Protein AF-A0A8D0PXX5-F1 (afdb_monomer)

Sequence (188 aa):
MVSRVTFLGDKHGIHSCFVCCLLWFVYIYLLLIFSFSVLILTIRFFVYSAGVVPLATYMRIYKKGDIVDIKGMGTVQKGMPHKCYHGKTGRVYNVTQHAVGIVVNKQVKGKILAKRINVRIEHIKHSKSRDSFLKRVKENDQKKKEAKEKGTWVQLKRQPAPPREAHFVRTNGKEPELLEPIPYEFMA

Solvent-accessible surface area (backbone atoms only — not comparable to full-atom values): 12213 Å² total; per-residue (Å²): 135,88,82,86,80,84,84,78,77,90,88,80,85,64,68,67,57,54,56,51,52,51,51,50,50,51,50,51,49,51,52,52,44,60,68,56,56,66,62,57,63,75,67,75,78,60,99,66,82,86,73,82,80,62,67,73,51,74,72,59,86,81,55,74,69,41,54,33,33,29,46,64,49,85,89,52,71,74,50,55,61,59,75,91,46,49,80,38,62,28,35,28,72,44,78,55,98,67,32,35,27,30,41,30,78,42,75,57,90,94,45,77,40,80,42,79,45,72,29,26,45,78,26,49,42,80,41,65,70,57,54,60,49,54,52,49,50,54,54,47,55,50,52,52,51,55,26,60,75,72,71,49,91,77,87,81,74,88,75,76,90,72,80,82,76,92,74,88,86,76,59,87,92,54,78,85,82,87,83,76,86,78,77,94,73,92,86,130

Foldseek 3Di:
DDDDDDDDDDDDPPVVVVVVVVVVVVVVVVVVCVVPVVQVVVVPPDDADPDDQDPVLQPDDDDFFFKKFFAFHPVDPPQGDGPQRHRWIFTFHDDDPFWTWTFTFDDDPPDTDGDIGIHGSSRMDGDVVVVVVVVLVVVLVVVVVVCVVVVHDDDSDDDDDDPDDDDDDDCPPDDDDDDDDDDDDDDD

pLDDT: mean 80.88, std 21.91, range [31.66, 97.81]

Nearest PDB structures (foldseek):
  7cpv-assembly1_LT  TM=9.750E-01  e=2.718E-23  Mus musculus
  8q87-assembly1_BT  TM=9.747E-01  e=5.014E-22  Gallus gallus
  7ls1-assembly1_N2  TM=9.726E-01  e=5.334E-22  Mus musculus
  6xu6-assembly1_CT  TM=9.148E-01  e=1.393E-17  Drosophila melanogaster
  8pv8-assembly1_LT  TM=9.438E-01  e=1.552E-15  Thermochaetoides thermophila DSM 1495

Secondary structure (DSSP, 8-state):
-------------SHHHHHHHHHHHHHHHHHHHHHHTHHHHTTS-S----SPPPHHHHT----TT-EEEE---TT--TTPPPGGGTT-EEEEEEE-SSEEEEEEEEEETTEEEEEEEEEEGGGEEE-HHHHHHHHHHHHHHHHHHHHHHHT-----S--PPPPPPP-----TTPPPPPP-PPPP----

Mean predicted aligned error: 13.96 Å

Structure (mmCIF, N/CA/C/O backbone):
data_AF-A0A8D0PXX5-F1
#
_entry.id   AF-A0A8D0PXX5-F1
#
loop_
_atom_site.group_PDB
_atom_site.id
_atom_site.type_symbol
_atom_site.label_atom_id
_atom_site.label_alt_id
_atom_site.label_comp_id
_atom_site.label_asym_id
_atom_site.label_entity_id
_atom_site.label_seq_id
_atom_site.pdbx_PDB_ins_code
_atom_site.Cartn_x
_atom_site.Cartn_y
_atom_site.Cartn_z
_atom_site.occupancy
_atom_site.B_iso_or_equiv
_atom_site.auth_seq_id
_atom_site.auth_comp_id
_atom_site.auth_asym_id
_atom_site.auth_atom_id
_atom_site.pdbx_PDB_model_num
ATOM 1 N N . MET A 1 1 ? -7.606 -6.006 -90.843 1.00 37.91 1 MET A N 1
ATOM 2 C CA . MET A 1 1 ? -6.279 -5.653 -91.390 1.00 37.91 1 MET A CA 1
ATOM 3 C C . MET A 1 1 ? -5.504 -4.992 -90.260 1.00 37.91 1 MET A C 1
ATOM 5 O O . MET A 1 1 ? -5.993 -4.028 -89.692 1.00 37.91 1 MET A O 1
ATOM 9 N N . VAL A 1 2 ? -4.427 -5.634 -89.811 1.00 31.66 2 VAL A N 1
ATOM 10 C CA . VAL A 1 2 ? -3.735 -5.362 -88.541 1.00 31.66 2 VAL A CA 1
ATOM 11 C C . VAL A 1 2 ? -2.832 -4.135 -88.685 1.00 31.66 2 VAL A C 1
ATOM 13 O O . VAL A 1 2 ? -1.872 -4.178 -89.451 1.00 31.66 2 VAL A O 1
ATOM 16 N N . SER A 1 3 ? -3.110 -3.065 -87.940 1.00 32.03 3 SER A N 1
ATOM 17 C CA . SER A 1 3 ? -2.216 -1.906 -87.846 1.00 32.03 3 SER A CA 1
ATOM 18 C C . SER A 1 3 ? -1.194 -2.138 -86.736 1.00 32.03 3 SER A C 1
ATOM 20 O O . SER A 1 3 ? -1.508 -2.170 -85.550 1.00 32.03 3 SER A O 1
ATOM 22 N N . ARG A 1 4 ? 0.041 -2.361 -87.176 1.00 35.84 4 ARG A N 1
ATOM 23 C CA . ARG A 1 4 ? 1.257 -2.608 -86.406 1.00 35.84 4 ARG A CA 1
ATOM 24 C C . ARG A 1 4 ? 1.663 -1.337 -85.643 1.00 35.84 4 ARG A C 1
ATOM 26 O O . ARG A 1 4 ? 2.077 -0.370 -86.270 1.00 35.84 4 ARG A O 1
ATOM 33 N N . VAL A 1 5 ? 1.582 -1.349 -84.311 1.00 38.97 5 VAL A N 1
ATOM 34 C CA . VAL A 1 5 ? 2.210 -0.333 -83.447 1.00 38.97 5 VAL A CA 1
ATOM 35 C C . VAL A 1 5 ? 3.500 -0.926 -82.890 1.00 38.97 5 VAL A C 1
ATOM 37 O O . VAL A 1 5 ? 3.481 -1.877 -82.112 1.00 38.97 5 VAL A O 1
ATOM 40 N N . THR A 1 6 ? 4.632 -0.395 -83.338 1.00 37.19 6 THR A N 1
ATOM 41 C CA . THR A 1 6 ? 5.964 -0.695 -82.810 1.00 37.19 6 THR A CA 1
ATOM 42 C C . THR A 1 6 ? 6.162 0.021 -81.473 1.00 37.19 6 THR A C 1
ATOM 44 O O . THR A 1 6 ? 6.230 1.248 -81.445 1.00 37.19 6 THR A O 1
ATOM 47 N N . PHE A 1 7 ? 6.273 -0.729 -80.374 1.00 34.38 7 PHE A N 1
ATOM 48 C CA . PHE A 1 7 ? 6.749 -0.203 -79.093 1.00 34.38 7 PHE A CA 1
ATOM 49 C C . PHE A 1 7 ? 8.281 -0.223 -79.073 1.00 34.38 7 PHE A C 1
ATOM 51 O O . PHE A 1 7 ? 8.907 -1.281 -79.145 1.00 34.38 7 PHE A O 1
ATOM 58 N N . LEU A 1 8 ? 8.868 0.971 -79.023 1.00 36.97 8 LEU A N 1
ATOM 59 C CA . LEU A 1 8 ? 10.299 1.215 -78.901 1.00 36.97 8 LEU A CA 1
ATOM 60 C C . LEU A 1 8 ? 10.678 1.263 -77.407 1.00 36.97 8 LEU A C 1
ATOM 62 O O . LEU A 1 8 ? 10.152 2.098 -76.680 1.00 36.97 8 LEU A O 1
ATOM 66 N N . GLY A 1 9 ? 11.600 0.391 -76.994 1.00 35.88 9 GLY A N 1
ATOM 67 C CA . GLY A 1 9 ? 12.698 0.679 -76.057 1.00 35.88 9 GLY A CA 1
ATOM 68 C C . GLY A 1 9 ? 12.401 1.127 -74.618 1.00 35.88 9 GLY A C 1
ATOM 69 O O . GLY A 1 9 ? 12.113 2.291 -74.360 1.00 35.88 9 GLY A O 1
ATOM 70 N N . ASP A 1 10 ? 12.665 0.211 -73.679 1.00 44.00 10 ASP A N 1
ATOM 71 C CA . ASP A 1 10 ? 13.065 0.443 -72.283 1.00 44.00 10 ASP A CA 1
ATOM 72 C C . ASP A 1 10 ? 13.991 1.654 -72.077 1.00 44.00 10 ASP A C 1
ATOM 74 O O . ASP A 1 10 ? 14.901 1.828 -72.880 1.00 44.00 10 ASP A O 1
ATOM 78 N N . LYS A 1 11 ? 13.833 2.396 -70.959 1.00 42.75 11 LYS A N 1
ATOM 79 C CA . LYS A 1 11 ? 14.890 2.815 -69.988 1.00 42.75 11 LYS A CA 1
ATOM 80 C C . LYS A 1 11 ? 14.342 3.779 -68.906 1.00 42.75 11 LYS A C 1
ATOM 82 O O . LYS A 1 11 ? 14.700 4.946 -68.896 1.00 42.75 11 LYS A O 1
ATOM 87 N N . HIS A 1 12 ? 13.544 3.316 -67.935 1.00 41.09 12 HIS A N 1
ATOM 88 C CA . HIS A 1 12 ? 13.266 4.099 -66.702 1.00 41.09 12 HIS A CA 1
ATOM 89 C C . HIS A 1 12 ? 13.117 3.232 -65.429 1.00 41.09 12 HIS A C 1
ATOM 91 O O . HIS A 1 12 ? 12.393 3.573 -64.499 1.00 41.09 12 HIS A O 1
ATOM 97 N N . GLY A 1 13 ? 13.831 2.103 -65.357 1.00 45.81 13 GLY A N 1
ATOM 98 C CA . GLY A 1 13 ? 13.703 1.111 -64.275 1.00 45.81 13 GLY A CA 1
ATOM 99 C C . GLY A 1 13 ? 14.721 1.194 -63.128 1.00 45.81 13 GLY A C 1
ATOM 100 O O . GLY A 1 13 ? 14.874 0.210 -62.415 1.00 45.81 13 GLY A O 1
ATOM 101 N N . ILE A 1 14 ? 15.463 2.298 -62.956 1.00 47.78 14 ILE A N 1
ATOM 102 C CA . ILE A 1 14 ? 16.580 2.352 -61.978 1.00 47.78 14 ILE A CA 1
ATOM 103 C C . ILE A 1 14 ? 16.390 3.446 -60.907 1.00 47.78 14 ILE A C 1
ATOM 105 O O . ILE A 1 14 ? 16.835 3.282 -59.773 1.00 47.78 14 ILE A O 1
ATOM 109 N N . HIS A 1 15 ? 15.648 4.524 -61.191 1.00 47.31 15 HIS A N 1
ATOM 110 C CA . HIS A 1 15 ? 15.439 5.616 -60.222 1.00 47.31 15 HIS A CA 1
ATOM 111 C C . HIS A 1 15 ? 14.335 5.345 -59.183 1.00 47.31 15 HIS A C 1
ATOM 113 O O . HIS A 1 15 ? 14.410 5.851 -58.065 1.00 47.31 15 HIS A O 1
ATOM 119 N N . SER A 1 16 ? 13.335 4.519 -59.498 1.00 46.69 16 SER A N 1
ATOM 120 C CA . SER A 1 16 ? 12.235 4.187 -58.577 1.00 46.69 16 SER A CA 1
ATOM 121 C C . SER A 1 16 ? 12.643 3.196 -57.480 1.00 46.69 16 SER A C 1
ATOM 123 O O . SER A 1 16 ? 12.072 3.212 -56.391 1.00 46.69 16 SER A O 1
ATOM 125 N N . CYS A 1 17 ? 13.668 2.376 -57.724 1.00 47.84 17 CYS A N 1
ATOM 126 C CA . CYS A 1 17 ? 14.140 1.378 -56.764 1.00 47.84 17 CYS A CA 1
ATOM 127 C C . CYS A 1 17 ? 15.005 2.008 -55.655 1.00 47.84 17 CYS A C 1
ATOM 129 O O . CYS A 1 17 ? 14.888 1.647 -54.484 1.00 47.84 17 CYS A O 1
ATOM 131 N N . PHE A 1 18 ? 15.815 3.017 -55.997 1.00 49.34 18 PHE A N 1
ATOM 132 C CA . PHE A 1 18 ? 16.723 3.671 -55.048 1.00 49.34 18 PHE A CA 1
ATOM 133 C C . PHE A 1 18 ? 15.976 4.545 -54.029 1.00 49.34 18 PHE A C 1
ATOM 135 O O . PHE A 1 18 ? 16.250 4.490 -52.830 1.00 49.34 18 PHE A O 1
ATOM 142 N N . VAL A 1 19 ? 14.969 5.293 -54.492 1.00 53.78 19 VAL A N 1
ATOM 143 C CA . VAL A 1 19 ? 14.131 6.151 -53.637 1.00 53.78 19 VAL A CA 1
ATOM 144 C C . VAL A 1 19 ? 13.249 5.307 -52.712 1.00 53.78 19 VAL A C 1
ATOM 146 O O . VAL A 1 19 ? 13.118 5.631 -51.534 1.00 53.78 19 VAL A O 1
ATOM 149 N N . CYS A 1 20 ? 12.719 4.178 -53.197 1.00 49.38 20 CYS A N 1
ATOM 150 C CA . CYS A 1 20 ? 11.932 3.252 -52.381 1.00 49.38 20 CYS A CA 1
ATOM 151 C C . CYS A 1 20 ? 12.788 2.575 -51.294 1.00 49.38 20 CYS A C 1
ATOM 153 O O . CYS A 1 20 ? 12.361 2.480 -50.146 1.00 49.38 20 CYS A O 1
ATOM 155 N N . CYS A 1 21 ? 14.031 2.193 -51.611 1.00 51.91 21 CYS A N 1
ATOM 156 C CA . CYS A 1 21 ? 14.953 1.584 -50.649 1.00 51.91 21 CYS A CA 1
ATOM 157 C C . CYS A 1 21 ? 15.412 2.578 -49.564 1.00 51.91 21 CYS A C 1
ATOM 159 O O . CYS A 1 21 ? 15.477 2.213 -48.391 1.00 51.91 21 CYS A O 1
ATOM 161 N N . LEU A 1 22 ? 15.654 3.846 -49.924 1.00 54.09 22 LEU A N 1
ATOM 162 C CA . LEU A 1 22 ? 15.963 4.928 -48.976 1.00 54.09 22 LEU A CA 1
ATOM 163 C C . LEU A 1 22 ? 14.772 5.270 -48.072 1.00 54.09 22 LEU A C 1
ATOM 165 O O . LEU A 1 22 ? 14.949 5.390 -46.863 1.00 54.09 22 LEU A O 1
ATOM 169 N N . LEU A 1 23 ? 13.555 5.361 -48.617 1.00 55.53 23 LEU A N 1
ATOM 170 C CA . LEU A 1 23 ? 12.339 5.570 -47.820 1.00 55.53 23 LEU A CA 1
ATOM 171 C C . LEU A 1 23 ? 12.067 4.403 -46.868 1.00 55.53 23 LEU A C 1
ATOM 173 O O . LEU A 1 23 ? 11.675 4.633 -45.727 1.00 55.53 23 LEU A O 1
ATOM 177 N N . TRP A 1 24 ? 12.332 3.166 -47.290 1.00 53.19 24 TRP A N 1
ATOM 178 C CA . TRP A 1 24 ? 12.191 1.984 -46.438 1.00 53.19 24 TRP A CA 1
ATOM 179 C C . TRP A 1 24 ? 13.249 1.949 -45.326 1.00 53.19 24 TRP A C 1
ATOM 181 O O . TRP A 1 24 ? 12.921 1.663 -44.175 1.00 53.19 24 TRP A O 1
ATOM 191 N N . PHE A 1 25 ? 14.492 2.344 -45.624 1.00 54.78 25 PHE A N 1
ATOM 192 C CA . PHE A 1 25 ? 15.555 2.484 -44.625 1.00 54.78 25 PHE A CA 1
ATOM 193 C C . PHE A 1 25 ? 15.256 3.590 -43.612 1.00 54.78 25 PHE A C 1
ATOM 195 O O . PHE A 1 25 ? 15.426 3.374 -42.414 1.00 54.78 25 PHE A O 1
ATOM 202 N N . VAL A 1 26 ? 14.753 4.743 -44.067 1.00 58.84 26 VAL A N 1
ATOM 203 C CA . VAL A 1 26 ? 14.331 5.848 -43.194 1.00 58.84 26 VAL A CA 1
ATOM 204 C C . VAL A 1 26 ? 13.128 5.432 -42.353 1.00 58.84 26 VAL A C 1
ATOM 206 O O . VAL A 1 26 ? 13.117 5.735 -41.169 1.00 58.84 26 VAL A O 1
ATOM 209 N N . TYR A 1 27 ? 12.164 4.681 -42.895 1.00 57.66 27 TYR A N 1
ATOM 210 C CA . TYR A 1 27 ? 11.001 4.186 -42.148 1.00 57.66 27 TYR A CA 1
ATOM 211 C C . TYR A 1 27 ? 11.386 3.142 -41.091 1.00 57.66 27 TYR A C 1
ATOM 213 O O . TYR A 1 27 ? 10.887 3.198 -39.969 1.00 57.66 27 TYR A O 1
ATOM 221 N N . ILE A 1 28 ? 12.326 2.240 -41.401 1.00 58.62 28 ILE A N 1
ATOM 222 C CA . ILE A 1 28 ? 12.891 1.274 -40.446 1.00 58.62 28 ILE A CA 1
ATOM 223 C C . ILE A 1 28 ? 13.708 1.992 -39.369 1.00 58.62 28 ILE A C 1
ATOM 225 O O . ILE A 1 28 ? 13.540 1.682 -38.191 1.00 58.62 28 ILE A O 1
ATOM 229 N N . TYR A 1 29 ? 14.525 2.985 -39.734 1.00 56.44 29 TYR A N 1
ATOM 230 C CA . TYR A 1 29 ? 15.247 3.818 -38.769 1.00 56.44 29 TYR A CA 1
ATOM 231 C C . TYR A 1 29 ? 14.287 4.634 -37.895 1.00 56.44 29 TYR A C 1
ATOM 233 O O . TYR A 1 29 ? 14.474 4.680 -36.683 1.00 56.44 29 TYR A O 1
ATOM 241 N N . LEU A 1 30 ? 13.220 5.209 -38.460 1.00 52.09 30 LEU A N 1
ATOM 242 C CA . LEU A 1 30 ? 12.200 5.942 -37.707 1.00 52.09 30 LEU A CA 1
ATOM 243 C C . LEU A 1 30 ? 11.445 5.010 -36.747 1.00 52.09 30 LEU A C 1
ATOM 245 O O . LEU A 1 30 ? 11.228 5.387 -35.601 1.00 52.09 30 LEU A O 1
ATOM 249 N N . LEU A 1 31 ? 11.111 3.780 -37.160 1.00 50.75 31 LEU A N 1
ATOM 250 C CA . LEU A 1 31 ? 10.487 2.746 -36.315 1.00 50.75 31 LEU A CA 1
ATOM 251 C C . LEU A 1 31 ? 11.417 2.246 -35.200 1.00 50.75 31 LEU A C 1
ATOM 253 O O . LEU A 1 31 ? 10.959 2.022 -34.074 1.00 50.75 31 LEU A O 1
ATOM 257 N N . LEU A 1 32 ? 12.717 2.109 -35.479 1.00 47.03 32 LEU A N 1
ATOM 258 C CA . LEU A 1 32 ? 13.742 1.762 -34.487 1.00 47.03 32 LEU A CA 1
ATOM 259 C C . LEU A 1 32 ? 13.960 2.900 -33.480 1.00 47.03 32 LEU A C 1
ATOM 261 O O . LEU A 1 32 ? 14.021 2.651 -32.275 1.00 47.03 32 LEU A O 1
ATOM 265 N N . ILE A 1 33 ? 13.973 4.152 -33.945 1.00 51.47 33 ILE A N 1
ATOM 266 C CA . ILE A 1 33 ? 14.069 5.349 -33.097 1.00 51.47 33 ILE A CA 1
ATOM 267 C C . ILE A 1 33 ? 12.796 5.514 -32.248 1.00 51.47 33 ILE A C 1
ATOM 269 O O . ILE A 1 33 ? 12.893 5.807 -31.054 1.00 51.47 33 ILE A O 1
ATOM 273 N N . PHE A 1 34 ? 11.606 5.247 -32.798 1.00 41.31 34 PHE A N 1
ATOM 274 C CA . PHE A 1 34 ? 10.340 5.339 -32.056 1.00 41.31 34 PHE A CA 1
ATOM 275 C C . PHE A 1 34 ? 10.176 4.224 -31.010 1.00 41.31 34 PHE A C 1
ATOM 277 O O . PHE A 1 34 ? 9.535 4.424 -29.976 1.00 41.31 34 PHE A O 1
ATOM 284 N N . SER A 1 35 ? 10.801 3.064 -31.235 1.00 43.50 35 SER A N 1
ATOM 285 C CA . SER A 1 35 ? 10.748 1.926 -30.309 1.00 43.50 35 SER A CA 1
ATOM 286 C C . SER A 1 35 ? 11.780 2.013 -29.178 1.00 43.50 35 SER A C 1
ATOM 288 O O . SER A 1 35 ? 11.514 1.512 -28.083 1.00 43.50 35 SER A O 1
ATOM 290 N N . PHE A 1 36 ? 12.930 2.666 -29.400 1.00 43.84 36 PHE A N 1
ATOM 291 C CA . PHE A 1 36 ? 14.027 2.709 -28.421 1.00 43.84 36 PHE A CA 1
ATOM 292 C C . PHE A 1 36 ? 14.209 4.080 -27.737 1.00 43.84 36 PHE A C 1
ATOM 294 O O . PHE A 1 36 ? 14.430 4.129 -26.525 1.00 43.84 36 PHE A O 1
ATOM 301 N N . SER A 1 37 ? 14.024 5.205 -28.442 1.00 36.09 37 SER A N 1
ATOM 302 C CA . SER A 1 37 ? 14.336 6.548 -27.906 1.00 36.09 37 SER A CA 1
ATOM 303 C C . SER A 1 37 ? 13.179 7.231 -27.166 1.00 36.09 37 SER A C 1
ATOM 305 O O . SER A 1 37 ? 13.418 7.998 -26.234 1.00 36.09 37 SER A O 1
ATOM 307 N N . VAL A 1 38 ? 11.918 6.892 -27.462 1.00 38.31 38 VAL A N 1
ATOM 308 C CA . VAL A 1 38 ? 10.757 7.383 -26.679 1.00 38.31 38 VAL A CA 1
ATOM 309 C C . VAL A 1 38 ? 10.670 6.678 -25.309 1.00 38.31 38 VAL A C 1
ATOM 311 O O . VAL A 1 38 ? 9.975 7.124 -24.396 1.00 38.31 38 VAL A O 1
ATOM 314 N N . LEU A 1 39 ? 11.413 5.578 -25.122 1.00 41.38 39 LEU A N 1
ATOM 315 C CA . LEU A 1 39 ? 11.417 4.779 -23.894 1.00 41.38 39 LEU A CA 1
ATOM 316 C C . LEU A 1 39 ? 12.324 5.357 -22.792 1.00 41.38 39 LEU A C 1
ATOM 318 O O . LEU A 1 39 ? 12.029 5.179 -21.609 1.00 41.38 39 LEU A O 1
ATOM 322 N N . ILE A 1 40 ? 13.393 6.067 -23.164 1.00 42.12 40 ILE A N 1
ATOM 323 C CA . ILE A 1 40 ? 14.427 6.540 -22.228 1.00 42.12 40 ILE A CA 1
ATOM 324 C C . ILE A 1 40 ? 14.096 7.937 -21.670 1.00 42.12 40 ILE A C 1
ATOM 326 O O . ILE A 1 40 ? 14.424 8.223 -20.517 1.00 42.12 40 ILE A O 1
ATOM 330 N N . LEU A 1 41 ? 13.358 8.784 -22.403 1.00 38.00 41 LEU A N 1
ATOM 331 C CA . LEU A 1 41 ? 13.035 10.142 -21.935 1.00 38.00 41 LEU A CA 1
ATOM 332 C C . LEU A 1 41 ? 12.036 10.176 -20.759 1.00 38.00 41 LEU A C 1
ATOM 334 O O . LEU A 1 41 ? 12.128 11.051 -19.904 1.00 38.00 41 LEU A O 1
ATOM 338 N N . THR A 1 42 ? 11.144 9.185 -20.632 1.00 40.88 42 THR A N 1
ATOM 339 C CA . THR A 1 42 ? 10.226 9.075 -19.474 1.00 40.88 42 THR A CA 1
ATOM 340 C C . THR A 1 42 ? 10.870 8.513 -18.199 1.00 40.88 42 THR A C 1
ATOM 342 O O . THR A 1 42 ? 10.222 8.474 -17.157 1.00 40.88 42 THR A O 1
ATOM 345 N N . ILE A 1 43 ? 12.142 8.095 -18.241 1.00 43.94 43 ILE A N 1
ATOM 346 C CA . ILE A 1 43 ? 12.913 7.719 -17.038 1.00 43.94 43 ILE A CA 1
ATOM 347 C C . ILE A 1 43 ? 13.615 8.953 -16.428 1.00 43.94 43 ILE A C 1
ATOM 349 O O . ILE A 1 43 ? 14.164 8.881 -15.332 1.00 43.94 43 ILE A O 1
ATOM 353 N N . ARG A 1 44 ? 13.521 10.131 -17.065 1.00 37.53 44 ARG A N 1
ATOM 354 C CA . ARG A 1 44 ? 14.102 11.392 -16.576 1.00 37.53 44 ARG A CA 1
ATOM 355 C C . ARG A 1 44 ? 13.098 12.276 -15.824 1.00 37.53 44 ARG A C 1
ATOM 357 O O . ARG A 1 44 ? 13.145 13.494 -15.921 1.00 37.53 44 ARG A O 1
ATOM 364 N N . PHE A 1 45 ? 12.194 11.666 -15.057 1.00 35.25 45 PHE A N 1
ATOM 365 C CA . PHE A 1 45 ? 11.364 12.387 -14.085 1.00 35.25 45 PHE A CA 1
ATOM 366 C C . PHE A 1 45 ? 11.101 11.529 -12.842 1.00 35.25 45 PHE A C 1
ATOM 368 O O . PHE A 1 45 ? 9.974 11.226 -12.463 1.00 35.25 45 PHE A O 1
ATOM 375 N N . PHE A 1 46 ? 12.180 11.077 -12.210 1.00 40.88 46 PHE A N 1
ATOM 376 C CA . PHE A 1 46 ? 12.125 10.576 -10.845 1.00 40.88 46 PHE A CA 1
ATOM 377 C C . PHE A 1 46 ? 13.313 11.178 -10.109 1.00 40.88 46 PHE A C 1
ATOM 379 O O . PHE A 1 46 ? 14.441 10.920 -10.512 1.00 40.88 46 PHE A O 1
ATOM 386 N N . VAL A 1 47 ? 13.064 12.008 -9.087 1.00 44.75 47 VAL A N 1
ATOM 387 C CA . VAL A 1 47 ? 14.110 12.628 -8.254 1.00 44.75 47 VAL A CA 1
ATOM 388 C C . VAL A 1 47 ? 15.101 11.545 -7.850 1.00 44.75 47 VAL A C 1
ATOM 390 O O . VAL A 1 47 ? 14.767 10.624 -7.098 1.00 44.75 47 VAL A O 1
ATOM 393 N N . TYR A 1 48 ? 16.290 11.629 -8.430 1.00 54.91 48 TYR A N 1
ATOM 394 C CA . TYR A 1 48 ? 17.336 10.650 -8.261 1.00 54.91 48 TYR A CA 1
ATOM 395 C C . TYR A 1 48 ? 18.534 11.379 -7.680 1.00 54.91 48 TYR A C 1
ATOM 397 O O . TYR A 1 48 ? 19.188 12.161 -8.365 1.00 54.91 48 TYR A O 1
ATOM 405 N N . SER A 1 49 ? 18.806 11.143 -6.401 1.00 53.19 49 SER A N 1
ATOM 406 C CA . SER A 1 49 ? 20.102 11.485 -5.832 1.00 53.19 49 SER A CA 1
ATOM 407 C C . SER A 1 49 ? 21.139 10.641 -6.567 1.00 53.19 49 SER A C 1
ATOM 409 O O . SER A 1 49 ? 21.147 9.415 -6.445 1.00 53.19 49 SER A O 1
ATOM 411 N N . ALA A 1 50 ? 21.954 11.284 -7.399 1.00 64.62 50 ALA A N 1
ATOM 412 C CA . ALA A 1 50 ? 23.097 10.636 -8.020 1.00 64.62 50 ALA A CA 1
ATOM 413 C C . ALA A 1 50 ? 24.042 10.156 -6.908 1.00 64.62 50 ALA A C 1
ATOM 415 O O . ALA A 1 50 ? 24.385 10.929 -6.016 1.00 64.62 50 ALA A O 1
ATOM 416 N N . GLY A 1 51 ? 24.415 8.874 -6.920 1.00 79.06 51 GLY A N 1
ATOM 417 C CA . GLY A 1 51 ? 25.311 8.321 -5.907 1.00 79.06 51 GLY A CA 1
ATOM 418 C C . GLY A 1 51 ? 25.132 6.830 -5.638 1.00 79.06 51 GLY A C 1
ATOM 419 O O . GLY A 1 51 ? 24.378 6.121 -6.313 1.00 79.06 51 GLY A O 1
ATOM 420 N N . VAL A 1 52 ? 25.868 6.365 -4.629 1.00 87.94 52 VAL A N 1
ATOM 421 C CA . VAL A 1 52 ? 25.867 4.977 -4.159 1.00 87.94 52 VAL A CA 1
ATOM 422 C C . VAL A 1 52 ? 24.527 4.653 -3.490 1.00 87.94 52 VAL A C 1
ATOM 424 O O . VAL A 1 52 ? 24.005 5.428 -2.691 1.00 87.94 52 VAL A O 1
ATOM 427 N N . VAL A 1 53 ? 23.954 3.488 -3.809 1.00 87.44 53 VAL A N 1
ATOM 428 C CA . VAL A 1 53 ? 22.709 3.013 -3.185 1.00 87.44 53 VAL A CA 1
ATOM 429 C C . VAL A 1 53 ? 22.959 2.724 -1.698 1.00 87.44 53 VAL A C 1
ATOM 431 O O . VAL A 1 53 ? 23.909 2.006 -1.382 1.00 87.44 53 VAL A O 1
ATOM 434 N N . PRO A 1 54 ? 22.106 3.206 -0.772 1.00 91.62 54 PRO A N 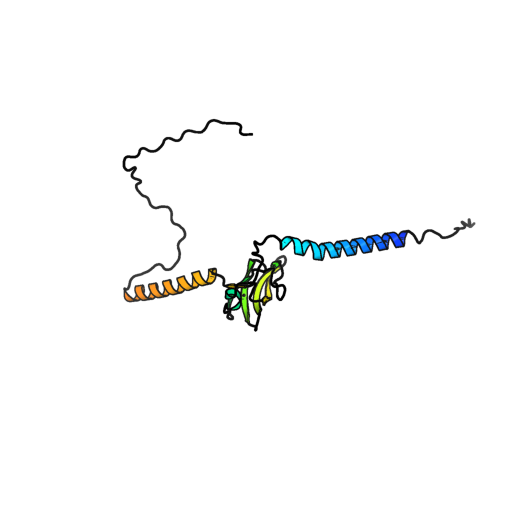1
ATOM 435 C CA . PRO A 1 54 ? 22.309 2.978 0.653 1.00 91.62 54 PRO A CA 1
ATOM 436 C C . PRO A 1 54 ? 22.238 1.488 1.000 1.00 91.62 54 PRO A C 1
ATOM 438 O O . PRO A 1 54 ? 21.327 0.778 0.553 1.00 91.62 54 PRO A O 1
ATOM 441 N N . LEU A 1 55 ? 23.149 1.045 1.874 1.00 92.75 55 LEU A N 1
ATOM 442 C CA . LEU A 1 55 ? 23.299 -0.358 2.289 1.00 92.75 55 LEU A CA 1
ATOM 443 C C . LEU A 1 55 ? 22.013 -0.962 2.871 1.00 92.75 55 LEU A C 1
ATOM 445 O O . LEU A 1 55 ? 21.724 -2.141 2.670 1.00 92.75 55 LEU A O 1
ATOM 449 N N . ALA A 1 56 ? 21.183 -0.134 3.510 1.00 93.25 56 ALA A N 1
ATOM 450 C CA . ALA A 1 56 ? 19.886 -0.535 4.047 1.00 93.25 56 ALA A CA 1
ATOM 451 C C . ALA A 1 56 ? 18.937 -1.136 2.995 1.00 93.25 56 ALA A C 1
ATOM 453 O O . ALA A 1 56 ? 18.026 -1.872 3.357 1.00 93.25 56 ALA A O 1
ATOM 454 N N . THR A 1 57 ? 19.110 -0.826 1.704 1.00 91.62 57 THR A N 1
ATOM 455 C CA . THR A 1 57 ? 18.278 -1.397 0.631 1.00 91.62 57 THR A CA 1
ATOM 456 C C . THR A 1 57 ? 18.626 -2.859 0.368 1.00 91.62 57 THR A C 1
ATOM 458 O O . THR A 1 57 ? 17.717 -3.661 0.169 1.00 91.62 57 THR A O 1
ATOM 461 N N . TYR A 1 58 ? 19.911 -3.214 0.420 1.00 93.00 58 TYR A N 1
ATOM 46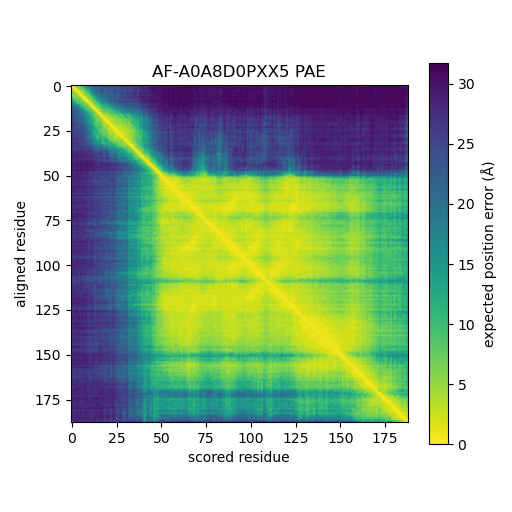2 C CA . TYR A 1 58 ? 20.387 -4.578 0.172 1.00 93.00 58 TYR A CA 1
ATOM 463 C C . TYR A 1 58 ? 20.073 -5.526 1.330 1.00 93.00 58 TYR A C 1
ATOM 465 O O . TYR A 1 58 ? 19.752 -6.686 1.105 1.00 93.00 58 TYR A O 1
ATOM 473 N N . MET A 1 59 ? 20.109 -5.021 2.565 1.00 94.38 59 MET A N 1
ATOM 474 C CA . MET A 1 59 ? 19.865 -5.820 3.771 1.00 94.38 59 MET A CA 1
ATOM 475 C C . MET A 1 59 ? 18.374 -6.054 4.070 1.00 94.38 59 MET A C 1
ATOM 477 O O . MET A 1 59 ? 18.031 -6.635 5.100 1.00 94.38 59 MET A O 1
ATOM 481 N N . ARG A 1 60 ? 17.454 -5.598 3.207 1.00 94.19 60 ARG A N 1
ATOM 482 C CA . ARG A 1 60 ? 16.020 -5.848 3.408 1.00 94.19 60 ARG A CA 1
ATOM 483 C C . ARG A 1 60 ? 15.708 -7.323 3.196 1.00 94.19 60 ARG A C 1
ATOM 485 O O . ARG A 1 60 ? 15.953 -7.877 2.129 1.00 94.19 60 ARG A O 1
ATOM 492 N N . ILE A 1 61 ? 15.088 -7.925 4.203 1.00 95.50 61 ILE A N 1
ATOM 493 C CA . ILE A 1 61 ? 14.650 -9.318 4.165 1.00 95.50 61 ILE A CA 1
ATOM 494 C C . ILE A 1 61 ? 13.293 -9.386 3.463 1.00 95.50 61 ILE A C 1
ATOM 496 O O . ILE A 1 61 ? 12.364 -8.684 3.860 1.00 95.50 61 ILE A O 1
ATOM 500 N N . TYR A 1 62 ? 13.175 -10.247 2.453 1.00 96.38 62 TYR A N 1
ATOM 501 C CA . TYR A 1 62 ? 11.918 -10.545 1.764 1.00 96.38 62 TYR A CA 1
ATOM 502 C C . TYR A 1 62 ? 11.569 -12.019 1.930 1.00 96.38 62 TYR A C 1
ATOM 504 O O . TYR A 1 62 ? 12.422 -12.892 1.756 1.00 96.38 62 TYR A O 1
ATOM 512 N N . LYS A 1 63 ? 10.305 -12.299 2.234 1.00 96.12 63 LYS A N 1
ATOM 513 C CA . LYS A 1 63 ? 9.755 -13.649 2.358 1.00 96.12 63 LYS A CA 1
ATOM 514 C C . LYS A 1 63 ? 8.685 -13.887 1.296 1.00 96.12 63 LYS A C 1
ATOM 516 O O . LYS A 1 63 ? 8.115 -12.963 0.715 1.00 96.12 63 LYS A O 1
ATOM 521 N N . LYS A 1 64 ? 8.402 -15.162 1.026 1.00 97.00 64 LYS A N 1
ATOM 522 C CA . LYS A 1 64 ? 7.288 -15.548 0.150 1.00 97.00 64 LYS A CA 1
ATOM 523 C C . LYS A 1 64 ? 5.969 -15.086 0.779 1.00 97.00 64 LYS A C 1
ATOM 525 O O . LYS A 1 64 ? 5.740 -15.316 1.961 1.00 97.00 64 LYS A O 1
ATOM 530 N N . GLY A 1 65 ? 5.109 -14.459 -0.018 1.00 95.25 65 GLY A N 1
ATOM 531 C CA . GLY A 1 65 ? 3.825 -13.910 0.426 1.00 95.25 65 GLY A CA 1
ATOM 532 C C . GLY A 1 65 ? 3.862 -12.447 0.880 1.00 95.25 65 GLY A C 1
ATOM 533 O O . GLY A 1 65 ? 2.791 -11.860 1.050 1.00 95.25 65 GLY A O 1
ATOM 534 N N . ASP A 1 66 ? 5.044 -11.838 1.009 1.00 96.12 66 ASP A N 1
ATOM 535 C CA . ASP A 1 66 ? 5.159 -10.416 1.338 1.00 96.12 66 ASP A CA 1
ATOM 536 C C . ASP A 1 66 ? 4.572 -9.540 0.222 1.00 96.12 66 ASP A C 1
ATOM 538 O O . ASP A 1 66 ? 4.619 -9.881 -0.968 1.00 96.12 66 ASP A O 1
ATOM 542 N N . ILE A 1 67 ? 4.002 -8.399 0.619 1.00 96.62 67 ILE A N 1
ATOM 543 C CA . ILE A 1 67 ? 3.456 -7.400 -0.302 1.00 96.62 67 ILE A CA 1
ATOM 544 C C . ILE A 1 67 ? 4.516 -6.332 -0.533 1.00 96.62 67 ILE A C 1
ATOM 546 O O . ILE A 1 67 ? 4.951 -5.652 0.400 1.00 96.62 67 ILE A O 1
ATOM 550 N N . VAL A 1 68 ? 4.899 -6.172 -1.793 1.00 96.94 68 VAL A N 1
ATOM 551 C CA . VAL A 1 68 ? 6.012 -5.319 -2.189 1.00 96.94 68 VAL A CA 1
ATOM 552 C C . VAL A 1 68 ? 5.606 -4.334 -3.273 1.00 96.94 68 VAL A C 1
ATOM 554 O O . VAL A 1 68 ? 4.831 -4.656 -4.175 1.00 96.94 68 VAL A O 1
ATOM 557 N N . ASP A 1 69 ? 6.175 -3.141 -3.185 1.00 95.75 69 ASP A N 1
ATOM 558 C CA . ASP A 1 69 ? 6.011 -2.058 -4.142 1.00 95.75 69 ASP A CA 1
ATOM 559 C C . ASP A 1 69 ? 7.226 -2.010 -5.073 1.00 95.75 69 ASP A C 1
ATOM 561 O O . ASP A 1 69 ? 8.381 -2.045 -4.630 1.00 95.75 69 ASP A O 1
ATOM 565 N N . ILE A 1 70 ? 6.964 -1.923 -6.377 1.00 95.06 70 ILE A N 1
ATOM 566 C CA . ILE A 1 70 ? 7.996 -1.892 -7.414 1.00 95.06 70 ILE A CA 1
ATOM 567 C C . ILE A 1 70 ? 8.321 -0.440 -7.752 1.00 95.06 70 ILE A C 1
ATOM 569 O O . ILE A 1 70 ? 7.492 0.302 -8.284 1.00 95.06 70 ILE A O 1
ATOM 573 N N . LYS A 1 71 ? 9.567 -0.046 -7.500 1.00 92.38 71 LYS A N 1
ATOM 574 C CA . LYS A 1 71 ? 10.111 1.264 -7.849 1.00 92.38 71 LYS A CA 1
ATOM 575 C C . LYS A 1 71 ? 11.467 1.089 -8.521 1.00 92.38 71 LYS A C 1
ATOM 577 O O . LYS A 1 71 ? 12.491 0.956 -7.860 1.00 92.38 71 LYS A O 1
ATOM 582 N N . GLY A 1 72 ? 11.450 1.111 -9.853 1.00 88.75 72 GLY A N 1
ATOM 583 C CA . GLY A 1 72 ? 12.661 1.069 -10.674 1.00 88.75 72 GLY A CA 1
ATOM 584 C C . GLY A 1 72 ? 13.622 2.205 -10.321 1.00 88.75 72 GLY A C 1
ATOM 585 O O . GLY A 1 72 ? 13.195 3.342 -10.121 1.00 88.75 72 GLY A O 1
ATOM 586 N N . MET A 1 73 ? 14.906 1.870 -10.228 1.00 85.88 73 MET A N 1
ATOM 587 C CA . MET A 1 73 ? 15.993 2.767 -9.849 1.00 85.88 73 MET A CA 1
ATOM 588 C C . MET A 1 73 ? 17.038 2.791 -10.969 1.00 85.88 73 MET A C 1
ATOM 590 O O . MET A 1 73 ? 17.444 1.727 -11.412 1.00 85.88 73 MET A O 1
ATOM 594 N N . GLY A 1 74 ? 17.461 3.970 -11.434 1.00 84.31 74 GLY A N 1
ATOM 59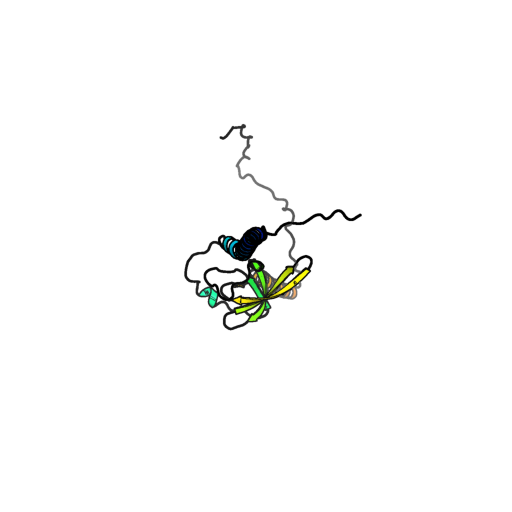5 C CA . GLY A 1 74 ? 18.353 4.112 -12.594 1.00 84.31 74 GLY A CA 1
ATOM 596 C C . GLY A 1 74 ? 19.812 3.703 -12.364 1.00 84.31 74 GLY A C 1
ATOM 597 O O . GLY A 1 74 ? 20.491 3.359 -13.325 1.00 84.31 74 GLY A O 1
ATOM 598 N N . THR A 1 75 ? 20.297 3.702 -11.114 1.00 86.81 75 THR A N 1
ATOM 599 C CA . THR A 1 75 ? 21.705 3.371 -10.791 1.00 86.81 75 THR A CA 1
ATOM 600 C C . THR A 1 75 ? 22.062 1.931 -11.132 1.00 86.81 75 THR A C 1
ATOM 602 O O . THR A 1 75 ? 23.176 1.651 -11.560 1.00 86.81 75 THR A O 1
ATOM 605 N N . VAL A 1 76 ? 21.126 1.004 -10.915 1.00 87.94 76 VAL A N 1
ATOM 606 C CA . VAL A 1 76 ? 21.331 -0.423 -11.163 1.00 87.94 76 VAL A CA 1
ATOM 607 C C . VAL A 1 76 ? 20.513 -0.808 -12.382 1.00 87.94 76 VAL A C 1
ATOM 609 O O . VAL A 1 76 ? 19.291 -0.747 -12.368 1.00 87.94 76 VAL A O 1
ATOM 612 N N . GLN A 1 77 ? 21.198 -1.199 -13.451 1.00 88.44 77 GLN A N 1
ATOM 613 C CA . GLN A 1 77 ? 20.546 -1.546 -14.717 1.00 88.44 77 GLN A CA 1
ATOM 614 C C . GLN A 1 77 ? 20.066 -3.007 -14.743 1.00 88.44 77 GLN A C 1
ATOM 616 O O . GLN A 1 77 ? 19.100 -3.351 -15.424 1.00 88.44 77 GLN A O 1
ATOM 621 N N . LYS A 1 78 ? 20.737 -3.897 -13.999 1.00 90.94 78 LYS A N 1
ATOM 622 C CA . LYS A 1 78 ? 20.428 -5.333 -13.992 1.00 90.94 78 LYS A CA 1
ATOM 623 C C . LYS A 1 78 ? 19.111 -5.604 -13.267 1.00 90.94 78 LYS A C 1
ATOM 625 O O . LYS A 1 78 ? 18.884 -5.097 -12.179 1.00 90.94 78 LYS A O 1
ATOM 630 N N . GLY A 1 79 ? 18.269 -6.461 -13.848 1.00 90.62 79 GLY A N 1
ATOM 631 C CA . GLY A 1 79 ? 16.972 -6.837 -13.270 1.00 90.62 79 GLY A CA 1
ATOM 632 C C . GLY A 1 79 ? 16.021 -5.659 -13.043 1.00 90.62 79 GLY A C 1
ATOM 633 O O . GLY A 1 79 ? 15.150 -5.737 -12.171 1.00 90.62 79 GLY A O 1
ATOM 634 N N . MET A 1 80 ? 16.197 -4.588 -13.824 1.00 92.38 80 MET A N 1
ATOM 635 C CA . MET A 1 80 ? 15.309 -3.438 -13.847 1.00 92.38 80 MET A CA 1
ATOM 636 C C . MET A 1 80 ? 13.917 -3.860 -14.345 1.00 92.38 80 MET A C 1
ATOM 638 O O . MET A 1 80 ? 13.798 -4.523 -15.381 1.00 92.38 80 MET A O 1
ATOM 642 N N . PRO A 1 81 ? 12.838 -3.489 -13.634 1.00 94.44 81 PRO A N 1
ATOM 643 C CA . PRO A 1 81 ? 11.487 -3.777 -14.084 1.00 94.44 81 PRO A CA 1
ATOM 644 C C . PRO A 1 81 ? 11.128 -2.915 -15.300 1.00 94.44 81 PRO A C 1
ATOM 646 O O . PRO A 1 81 ? 11.488 -1.743 -15.382 1.00 94.44 81 PRO A O 1
ATOM 649 N N . HIS A 1 82 ? 10.337 -3.467 -16.221 1.00 91.50 82 HIS A N 1
ATOM 650 C CA . HIS A 1 82 ? 9.797 -2.687 -17.335 1.00 91.50 82 HIS A CA 1
ATOM 651 C C . HIS A 1 82 ? 8.887 -1.548 -16.831 1.00 91.50 82 HIS A C 1
ATOM 653 O O . HIS A 1 82 ? 8.144 -1.731 -15.864 1.00 91.50 82 HIS A O 1
ATOM 659 N N . LYS A 1 83 ? 8.858 -0.407 -17.543 1.00 90.56 83 LYS A N 1
ATOM 660 C CA . LYS A 1 83 ? 8.120 0.819 -17.157 1.00 90.56 83 LYS A CA 1
ATOM 661 C C . LYS A 1 83 ? 6.670 0.590 -16.722 1.00 90.56 83 LYS A C 1
ATOM 663 O O . LYS A 1 83 ? 6.195 1.209 -15.782 1.00 90.56 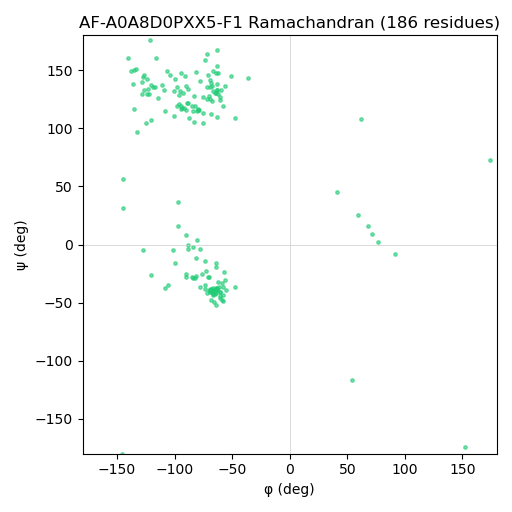83 LYS A O 1
ATOM 668 N N . CYS A 1 84 ? 5.975 -0.353 -17.360 1.00 91.75 84 CYS A N 1
ATOM 669 C CA . CYS A 1 84 ? 4.578 -0.673 -17.038 1.00 91.75 84 CYS A CA 1
ATOM 670 C C . CYS A 1 84 ? 4.354 -1.235 -15.620 1.00 91.75 84 CYS A C 1
ATOM 672 O O . CYS A 1 84 ? 3.214 -1.260 -15.158 1.00 91.75 84 CYS A O 1
ATOM 674 N N . TYR A 1 85 ? 5.412 -1.688 -14.945 1.00 94.00 85 TYR A N 1
ATOM 675 C CA . TYR A 1 85 ? 5.363 -2.207 -13.579 1.00 94.00 85 TYR A CA 1
ATOM 676 C C . TYR A 1 85 ? 5.854 -1.199 -12.539 1.00 94.00 85 TYR A C 1
ATOM 678 O O . TYR A 1 85 ? 5.765 -1.473 -11.345 1.00 94.00 85 TYR A O 1
ATOM 686 N N . HIS A 1 86 ? 6.352 -0.037 -12.963 1.00 91.25 86 HIS A N 1
ATOM 687 C CA . HIS A 1 86 ? 6.733 1.017 -12.034 1.00 91.25 86 HIS A CA 1
ATOM 688 C C . HIS A 1 86 ? 5.498 1.516 -11.271 1.00 91.25 86 HIS A C 1
ATOM 690 O O . HIS A 1 86 ? 4.444 1.749 -11.864 1.00 91.25 86 HIS A O 1
ATOM 696 N N . GLY A 1 87 ? 5.613 1.642 -9.948 1.00 92.19 87 GLY A N 1
ATOM 697 C CA . GLY A 1 87 ? 4.510 2.047 -9.075 1.00 92.19 87 GLY A CA 1
ATOM 698 C C . GLY A 1 87 ? 3.426 0.979 -8.901 1.00 92.19 87 GLY A C 1
ATOM 699 O O . GLY A 1 87 ? 2.368 1.273 -8.352 1.00 92.19 87 GLY A O 1
ATOM 700 N N . LYS A 1 88 ? 3.648 -0.255 -9.372 1.00 95.06 88 LYS A N 1
ATOM 701 C CA . LYS A 1 88 ? 2.734 -1.373 -9.117 1.00 95.06 88 LYS A CA 1
ATOM 702 C C . LYS A 1 88 ? 3.136 -2.111 -7.845 1.00 95.06 88 LYS A C 1
ATOM 704 O O . LYS A 1 88 ? 4.318 -2.297 -7.560 1.00 95.06 88 LYS A O 1
ATOM 709 N N . THR A 1 89 ? 2.128 -2.583 -7.130 1.00 97.00 89 THR A N 1
ATOM 710 C CA . THR A 1 89 ? 2.278 -3.456 -5.967 1.00 97.00 89 THR A CA 1
ATOM 711 C C . THR A 1 89 ? 2.018 -4.898 -6.384 1.00 97.00 89 THR A C 1
ATOM 713 O O . THR A 1 89 ? 1.143 -5.176 -7.210 1.00 97.00 89 THR A O 1
ATOM 716 N N . GLY A 1 90 ? 2.769 -5.829 -5.813 1.00 96.56 90 GLY A N 1
ATOM 717 C CA . GLY A 1 90 ? 2.609 -7.252 -6.070 1.00 96.56 90 GLY A CA 1
ATOM 718 C C . GLY A 1 90 ? 2.902 -8.101 -4.844 1.00 96.56 90 GLY A C 1
ATOM 719 O O . GLY A 1 90 ? 3.221 -7.595 -3.767 1.00 96.56 90 GLY A O 1
ATOM 720 N N . ARG A 1 91 ? 2.773 -9.416 -5.017 1.00 97.19 91 ARG A N 1
ATOM 721 C CA . ARG A 1 91 ? 3.099 -10.408 -3.986 1.00 97.19 91 ARG A CA 1
ATOM 722 C C . ARG A 1 91 ? 4.323 -11.208 -4.383 1.00 97.19 91 ARG A C 1
ATOM 724 O O . ARG A 1 91 ? 4.432 -11.639 -5.530 1.00 97.19 91 ARG A O 1
ATOM 731 N N . VAL A 1 92 ? 5.212 -11.444 -3.430 1.00 97.81 92 VAL A N 1
ATOM 732 C CA . VAL A 1 92 ? 6.404 -12.267 -3.646 1.00 97.81 92 VAL A CA 1
ATOM 733 C C . VAL A 1 92 ? 6.013 -13.741 -3.769 1.00 97.81 92 VAL A C 1
ATOM 735 O O . VAL A 1 92 ? 5.387 -14.286 -2.861 1.00 97.81 92 VAL A O 1
ATOM 738 N N . TYR A 1 93 ? 6.402 -14.403 -4.862 1.00 97.25 93 TYR A N 1
ATOM 739 C CA . TYR A 1 93 ? 6.226 -15.855 -5.035 1.00 97.25 93 TYR A CA 1
ATOM 740 C C . TYR A 1 93 ? 7.536 -16.631 -4.888 1.00 97.25 93 TYR A C 1
ATOM 742 O O . TYR A 1 93 ? 7.536 -17.750 -4.374 1.00 97.25 93 TYR A O 1
ATOM 750 N N . ASN A 1 94 ? 8.653 -16.046 -5.326 1.00 96.88 94 ASN A N 1
ATOM 751 C CA . ASN A 1 94 ? 9.968 -16.668 -5.259 1.00 96.88 94 ASN A CA 1
ATOM 752 C C . ASN A 1 94 ? 11.016 -15.678 -4.756 1.00 96.88 94 ASN A C 1
ATOM 754 O O . ASN A 1 94 ? 10.911 -14.479 -5.000 1.00 96.88 94 ASN A O 1
ATOM 758 N N . VAL A 1 95 ? 12.040 -16.190 -4.085 1.00 96.62 95 VAL A N 1
ATOM 759 C CA . VAL A 1 95 ? 13.172 -15.409 -3.583 1.00 96.62 95 VAL A CA 1
ATOM 760 C C . VAL A 1 95 ? 14.441 -16.091 -4.076 1.00 96.62 95 VAL A C 1
ATOM 762 O O . VAL A 1 95 ? 14.577 -17.305 -3.958 1.00 96.62 95 VAL A O 1
ATOM 765 N N . THR A 1 96 ? 15.336 -15.316 -4.676 1.00 95.75 96 THR A N 1
ATOM 766 C CA . THR A 1 96 ? 16.641 -15.764 -5.186 1.00 95.75 96 THR A CA 1
ATOM 767 C C . THR A 1 96 ? 17.752 -14.971 -4.497 1.00 95.75 96 THR A C 1
ATOM 769 O O . THR A 1 96 ? 17.461 -14.044 -3.744 1.00 95.75 96 THR A O 1
ATOM 772 N N . GLN A 1 97 ? 19.021 -15.289 -4.771 1.00 95.06 97 GLN A N 1
ATOM 773 C CA . GLN A 1 97 ? 20.174 -14.663 -4.108 1.00 95.06 97 GLN A CA 1
ATOM 774 C C . GLN A 1 97 ? 20.196 -13.125 -4.204 1.00 95.06 97 GLN A C 1
ATOM 776 O O . GLN A 1 97 ? 20.544 -12.453 -3.239 1.00 95.06 97 GLN A O 1
ATOM 781 N N . HIS A 1 98 ? 19.819 -12.556 -5.356 1.00 93.88 98 HIS A N 1
ATOM 782 C CA . HIS A 1 98 ? 19.877 -11.103 -5.600 1.00 93.88 98 HIS A CA 1
ATOM 783 C C . HIS A 1 98 ? 18.554 -10.498 -6.088 1.00 93.88 98 HIS A C 1
ATOM 785 O O . HIS A 1 98 ? 18.456 -9.288 -6.303 1.00 93.88 98 HIS A O 1
ATOM 791 N N . ALA A 1 99 ? 17.543 -11.331 -6.325 1.00 95.81 99 ALA A N 1
ATOM 792 C CA . ALA A 1 99 ? 16.287 -10.914 -6.924 1.00 95.81 99 ALA A CA 1
ATOM 793 C C 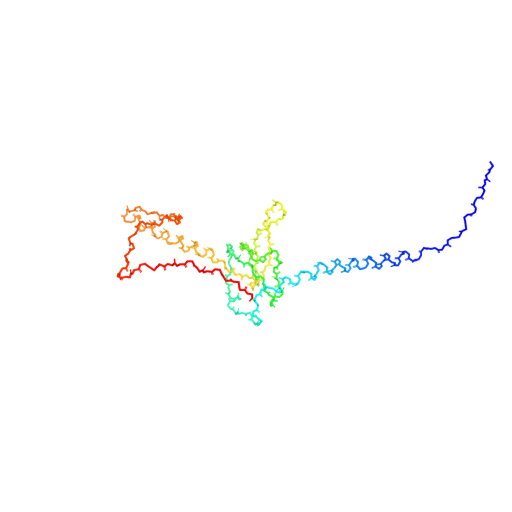. ALA A 1 99 ? 15.084 -11.592 -6.276 1.00 95.81 99 ALA A C 1
ATOM 795 O O . ALA A 1 99 ? 15.172 -12.652 -5.655 1.00 95.81 99 ALA A O 1
ATOM 796 N N . VAL A 1 100 ? 13.933 -10.974 -6.475 1.00 97.38 100 VAL A N 1
ATOM 797 C CA . VAL A 1 100 ? 12.652 -11.416 -5.956 1.00 97.38 100 VAL A CA 1
ATOM 798 C C . VAL A 1 100 ? 11.696 -11.585 -7.132 1.00 97.38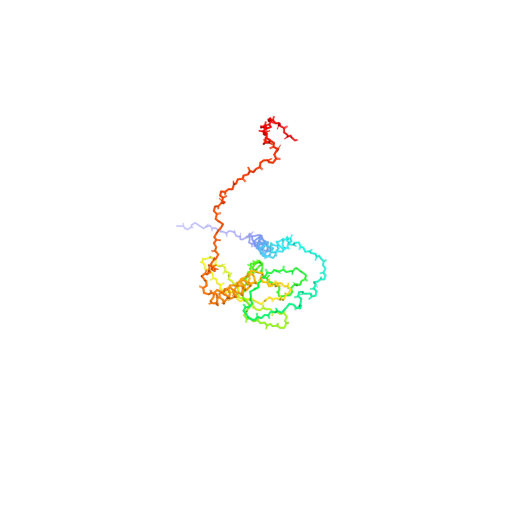 100 VAL A C 1
ATOM 800 O O . VAL A 1 100 ? 11.551 -10.711 -7.990 1.00 97.38 100 VAL A O 1
ATOM 803 N N . GLY A 1 101 ? 11.051 -12.744 -7.175 1.00 97.38 101 GLY A N 1
ATOM 804 C CA . GLY A 1 101 ? 9.966 -13.041 -8.092 1.00 97.38 101 GLY A CA 1
ATOM 805 C C . GLY A 1 101 ? 8.662 -12.476 -7.541 1.00 97.38 101 GLY A C 1
ATOM 806 O O . GLY A 1 101 ? 8.207 -12.894 -6.475 1.00 97.38 101 GLY A O 1
ATOM 807 N N . ILE A 1 102 ? 8.035 -11.562 -8.277 1.00 97.75 102 ILE A N 1
ATOM 808 C CA . ILE A 1 102 ? 6.801 -10.877 -7.886 1.00 97.75 102 ILE A CA 1
ATOM 809 C C . ILE A 1 102 ? 5.682 -11.230 -8.868 1.00 97.75 102 ILE A C 1
ATOM 811 O O . ILE A 1 102 ? 5.870 -11.218 -10.086 1.00 97.75 102 ILE A O 1
ATOM 815 N N . VAL A 1 103 ? 4.499 -11.527 -8.333 1.00 97.62 103 VAL A N 1
ATOM 816 C CA . VAL A 1 103 ? 3.249 -11.613 -9.093 1.00 97.62 103 VAL A CA 1
ATOM 817 C C . VAL A 1 103 ? 2.572 -10.249 -9.058 1.00 97.62 103 VAL A C 1
ATOM 819 O O . VAL A 1 103 ? 2.201 -9.764 -7.987 1.00 97.62 103 VAL A O 1
ATOM 822 N N . VAL A 1 104 ? 2.410 -9.638 -10.228 1.00 97.31 104 VAL A N 1
ATOM 823 C CA . VAL A 1 104 ? 1.793 -8.320 -10.404 1.00 97.31 104 VAL A CA 1
ATOM 824 C C . VAL A 1 104 ? 0.585 -8.443 -11.317 1.00 97.31 104 VAL A C 1
ATOM 826 O O . VAL A 1 104 ? 0.640 -9.091 -12.363 1.00 97.31 104 VAL A O 1
ATOM 829 N N . ASN A 1 105 ? -0.501 -7.770 -10.953 1.00 96.25 105 ASN A N 1
ATOM 830 C CA . ASN A 1 105 ? -1.685 -7.675 -11.795 1.00 96.25 105 ASN A CA 1
ATOM 831 C C . ASN A 1 105 ? -1.475 -6.592 -12.856 1.00 96.25 105 ASN A C 1
ATOM 833 O O . ASN A 1 105 ? -1.350 -5.407 -12.542 1.00 96.25 105 ASN A O 1
ATOM 837 N N . LYS A 1 106 ? -1.439 -6.999 -14.126 1.00 95.19 106 LYS A N 1
ATOM 838 C CA . LYS A 1 106 ? -1.334 -6.098 -15.274 1.00 95.19 106 LYS A CA 1
ATOM 839 C C . LYS A 1 106 ? -2.604 -6.177 -16.105 1.00 95.19 106 LYS A C 1
ATOM 841 O O . LYS A 1 106 ? -2.986 -7.252 -16.560 1.00 95.19 106 LYS A O 1
ATOM 846 N N . GLN A 1 107 ? -3.214 -5.027 -16.356 1.00 95.50 107 GLN A N 1
ATOM 847 C CA . GLN A 1 107 ? -4.298 -4.921 -17.320 1.00 95.50 107 GLN A CA 1
ATOM 848 C C . GLN A 1 107 ? -3.729 -4.971 -18.741 1.00 95.50 107 GLN A C 1
ATOM 850 O O . GLN A 1 107 ? -2.805 -4.230 -19.086 1.00 95.50 107 GLN A O 1
ATOM 855 N N . VAL A 1 108 ? -4.262 -5.874 -19.558 1.00 94.94 108 VAL A N 1
ATOM 856 C CA . VAL A 1 108 ? -3.950 -5.991 -20.983 1.00 94.94 108 VAL A CA 1
ATOM 857 C C . VAL A 1 108 ? -5.271 -5.916 -21.733 1.00 94.94 108 VAL A C 1
ATOM 859 O O . VAL A 1 108 ? -6.043 -6.877 -21.734 1.00 94.94 108 VAL A O 1
ATOM 862 N N . LYS A 1 109 ? -5.533 -4.763 -22.360 1.00 93.31 109 LYS A N 1
ATOM 863 C CA . LYS A 1 109 ? -6.824 -4.448 -22.988 1.00 93.31 109 LYS A CA 1
ATOM 864 C C . LYS A 1 109 ? -7.967 -4.622 -21.964 1.00 93.31 109 LYS A C 1
ATOM 866 O O . LYS A 1 109 ? -7.966 -3.940 -20.943 1.00 93.31 109 LYS A O 1
ATOM 871 N N . GLY A 1 110 ? -8.891 -5.555 -22.195 1.00 95.44 110 GLY A N 1
ATOM 872 C CA . GLY A 1 110 ? -10.065 -5.788 -21.343 1.00 95.44 110 GLY A CA 1
ATOM 873 C C . GLY A 1 110 ? -9.883 -6.773 -20.182 1.00 95.44 110 GLY A C 1
ATOM 874 O O . GLY A 1 110 ? -10.839 -7.001 -19.453 1.00 95.44 110 GLY A O 1
ATOM 875 N N . LYS A 1 111 ? -8.702 -7.383 -19.986 1.00 96.69 111 LYS A N 1
ATOM 876 C CA . LYS A 1 111 ? -8.496 -8.390 -18.925 1.00 96.69 111 LYS A CA 1
ATOM 877 C C . LYS A 1 111 ? -7.313 -8.081 -18.017 1.00 96.69 111 LYS A C 1
ATOM 879 O O . LYS A 1 111 ? -6.286 -7.567 -18.464 1.00 96.69 111 LYS A O 1
ATOM 884 N N . ILE A 1 112 ? -7.440 -8.441 -16.740 1.00 96.94 112 ILE A N 1
ATOM 885 C CA . ILE A 1 112 ? -6.361 -8.349 -15.751 1.00 96.94 112 ILE A CA 1
ATOM 886 C C . ILE A 1 112 ? -5.654 -9.699 -15.689 1.00 96.9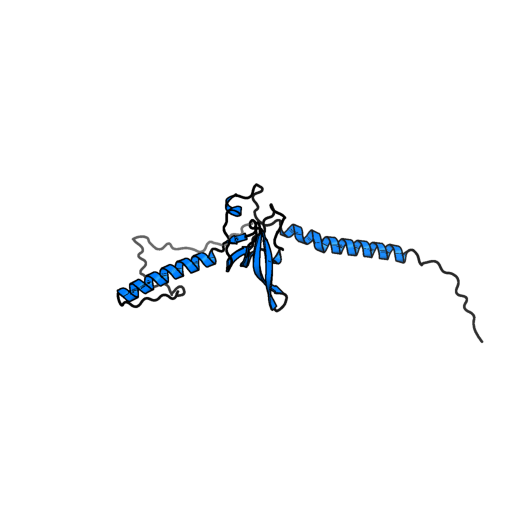4 112 ILE A C 1
ATOM 888 O O . ILE A 1 112 ? -6.257 -10.718 -15.367 1.00 96.94 112 ILE A O 1
ATOM 892 N N . LEU A 1 113 ? -4.363 -9.704 -16.010 1.00 95.88 113 LEU A N 1
ATOM 893 C CA . LEU A 1 113 ? -3.524 -10.894 -15.974 1.00 95.88 113 LEU A CA 1
ATOM 894 C C . LEU A 1 113 ? -2.535 -10.802 -14.815 1.00 95.88 113 LEU A C 1
ATOM 896 O O . LEU A 1 113 ? -1.829 -9.801 -14.673 1.00 95.88 113 LEU A O 1
ATOM 900 N N . ALA A 1 114 ? -2.424 -11.879 -14.043 1.00 96.75 114 ALA A N 1
ATOM 901 C CA . ALA A 1 114 ? -1.359 -12.049 -13.066 1.00 96.75 114 ALA A CA 1
ATOM 902 C C . ALA A 1 114 ? -0.056 -12.409 -13.799 1.00 96.75 114 ALA A C 1
ATOM 904 O O . ALA A 1 114 ? 0.116 -13.523 -14.297 1.00 96.75 114 ALA A O 1
ATOM 905 N N . LYS A 1 115 ? 0.862 -11.448 -13.912 1.00 96.81 115 LYS A N 1
ATOM 906 C CA . LYS A 1 115 ? 2.172 -11.628 -14.548 1.00 96.81 115 LYS A CA 1
ATOM 907 C C . LYS A 1 115 ? 3.235 -11.882 -13.485 1.00 96.81 115 LYS A C 1
ATOM 909 O O . LYS A 1 115 ? 3.277 -11.192 -12.471 1.00 96.81 115 LYS A O 1
ATOM 914 N N . ARG A 1 116 ? 4.098 -12.869 -13.732 1.00 97.00 116 ARG A N 1
ATOM 915 C CA . ARG A 1 116 ? 5.274 -13.170 -12.905 1.00 97.00 116 ARG A CA 1
ATOM 916 C C . ARG A 1 116 ? 6.482 -12.430 -13.466 1.00 97.00 116 ARG A C 1
ATOM 918 O O . ARG A 1 116 ? 6.714 -12.477 -14.672 1.00 97.00 116 ARG A O 1
ATOM 925 N N . ILE A 1 117 ? 7.213 -11.734 -12.606 1.00 96.12 117 ILE A N 1
ATOM 926 C CA . ILE A 1 117 ? 8.353 -10.892 -12.980 1.00 96.12 117 ILE A CA 1
ATOM 927 C C . ILE A 1 117 ? 9.477 -11.151 -11.985 1.00 96.12 117 ILE A C 1
ATOM 929 O O . ILE A 1 117 ? 9.220 -11.215 -10.787 1.00 96.12 117 ILE A O 1
ATOM 933 N N . ASN A 1 118 ? 10.710 -11.244 -12.471 1.00 96.12 118 ASN A N 1
ATOM 934 C CA . ASN A 1 118 ? 11.898 -11.286 -11.626 1.00 96.12 118 ASN A CA 1
ATOM 935 C C . ASN A 1 118 ? 12.500 -9.884 -11.570 1.00 96.12 118 ASN A C 1
ATOM 937 O O . ASN A 1 118 ? 12.868 -9.330 -12.605 1.00 96.12 118 ASN A O 1
ATOM 941 N N . VAL A 1 119 ? 12.572 -9.308 -10.375 1.00 95.69 119 VAL A N 1
ATOM 942 C CA . VAL A 1 119 ? 13.059 -7.943 -10.153 1.00 95.69 119 VAL A CA 1
ATOM 943 C C . VAL A 1 119 ? 14.135 -7.980 -9.077 1.00 95.69 119 VAL A C 1
ATOM 945 O O . VAL A 1 119 ? 14.001 -8.718 -8.101 1.00 95.69 119 VAL A O 1
ATOM 948 N N . ARG A 1 120 ? 15.218 -7.215 -9.233 1.00 95.44 120 ARG A N 1
ATOM 949 C CA . ARG A 1 120 ? 16.237 -7.147 -8.180 1.00 95.44 120 ARG A CA 1
ATOM 950 C C . ARG A 1 120 ? 15.793 -6.337 -6.955 1.00 95.44 120 ARG A C 1
ATOM 952 O O . ARG A 1 120 ? 14.900 -5.495 -7.036 1.00 95.44 120 ARG A O 1
ATOM 959 N N . ILE A 1 121 ? 16.447 -6.593 -5.823 1.00 95.00 121 ILE A N 1
ATOM 960 C CA . ILE A 1 121 ? 16.130 -6.040 -4.497 1.00 95.00 121 ILE A CA 1
ATOM 961 C C . ILE A 1 121 ? 16.178 -4.502 -4.457 1.00 95.00 121 ILE A C 1
ATOM 963 O O . ILE A 1 121 ? 15.380 -3.878 -3.757 1.00 95.00 121 ILE A O 1
ATOM 967 N N . GLU A 1 122 ? 17.059 -3.874 -5.234 1.00 93.25 122 GLU A N 1
ATOM 968 C CA . GLU A 1 122 ? 17.224 -2.418 -5.283 1.00 93.25 122 GLU A CA 1
ATOM 969 C C . GLU A 1 122 ? 15.948 -1.721 -5.776 1.00 93.25 122 GLU A C 1
ATOM 971 O O . GLU A 1 122 ? 15.610 -0.621 -5.338 1.00 93.25 122 GLU A O 1
ATOM 976 N N . HIS A 1 123 ? 15.198 -2.380 -6.657 1.00 92.56 123 HIS A N 1
ATOM 977 C CA . HIS A 1 123 ? 13.985 -1.832 -7.261 1.00 92.56 123 HIS A CA 1
ATOM 978 C C . HIS A 1 123 ? 12.711 -2.140 -6.468 1.00 92.56 123 HIS A C 1
ATOM 980 O O . HIS A 1 123 ? 11.604 -1.902 -6.958 1.00 92.56 123 HIS A O 1
ATOM 986 N N . ILE A 1 124 ? 12.844 -2.708 -5.270 1.00 94.56 124 ILE A N 1
ATOM 987 C CA . ILE A 1 124 ? 11.728 -3.213 -4.477 1.00 94.56 124 ILE A CA 1
ATOM 988 C C . ILE A 1 124 ? 11.735 -2.551 -3.101 1.00 94.56 124 ILE A C 1
ATOM 990 O O . ILE A 1 124 ? 12.782 -2.294 -2.496 1.00 94.56 124 ILE A O 1
ATOM 994 N N . LYS A 1 125 ? 10.538 -2.259 -2.593 1.00 94.06 125 LYS A N 1
ATOM 995 C CA . LYS A 1 125 ? 10.319 -1.811 -1.217 1.00 94.06 125 LYS A CA 1
ATOM 996 C C . LYS A 1 125 ? 9.155 -2.580 -0.598 1.00 94.06 125 LYS A C 1
ATOM 998 O O . LYS A 1 125 ? 8.233 -2.981 -1.300 1.00 94.06 125 LYS A O 1
ATOM 1003 N N . HIS A 1 126 ? 9.182 -2.762 0.719 1.00 94.75 126 HIS A N 1
ATOM 1004 C CA . HIS A 1 126 ? 8.032 -3.290 1.458 1.00 94.75 126 HIS A CA 1
ATOM 1005 C C . HIS A 1 126 ? 6.881 -2.286 1.471 1.00 94.75 126 HIS A C 1
ATOM 1007 O O . HIS A 1 126 ? 7.109 -1.084 1.647 1.00 94.75 126 HIS A O 1
ATOM 1013 N N . SER A 1 127 ? 5.652 -2.779 1.302 1.00 95.56 127 SER A N 1
ATOM 1014 C CA . SER A 1 127 ? 4.468 -1.922 1.288 1.00 95.56 127 SER A CA 1
ATOM 1015 C C . SER A 1 127 ? 3.944 -1.647 2.698 1.00 95.56 127 SER A C 1
ATOM 1017 O O . SER A 1 127 ? 3.462 -2.546 3.390 1.00 95.56 127 SER A O 1
ATOM 1019 N N . LYS A 1 128 ? 3.925 -0.368 3.091 1.00 95.06 128 LYS A N 1
ATOM 1020 C CA . LYS A 1 128 ? 3.413 0.088 4.403 1.00 95.06 128 LYS A CA 1
ATOM 1021 C C . LYS A 1 128 ? 1.914 -0.173 4.597 1.00 95.06 128 LYS A C 1
ATOM 1023 O O . LYS A 1 128 ? 1.416 -0.182 5.725 1.00 95.06 128 LYS A O 1
ATOM 1028 N N . SER A 1 129 ? 1.181 -0.382 3.501 1.00 93.31 129 SER A N 1
ATOM 1029 C CA . SER A 1 129 ? -0.252 -0.686 3.525 1.00 93.31 129 SER A CA 1
ATOM 1030 C C . SER A 1 129 ? -0.541 -1.948 4.347 1.00 93.31 129 SER A C 1
ATOM 1032 O O . SER A 1 129 ? -1.436 -1.949 5.200 1.00 93.31 129 SER A O 1
ATOM 1034 N N . ARG A 1 130 ? 0.272 -2.997 4.169 1.00 95.38 130 ARG A N 1
ATOM 1035 C CA . ARG A 1 130 ? 0.126 -4.268 4.882 1.00 95.38 130 ARG A CA 1
ATOM 1036 C C . ARG A 1 130 ? 0.488 -4.138 6.357 1.00 95.38 130 ARG A C 1
ATOM 1038 O O . ARG A 1 130 ? -0.236 -4.679 7.189 1.00 95.38 130 ARG A O 1
ATOM 1045 N N . ASP A 1 131 ? 1.526 -3.374 6.680 1.00 94.69 131 ASP A N 1
ATOM 1046 C CA . ASP A 1 131 ? 1.959 -3.155 8.065 1.00 94.69 131 ASP A CA 1
ATOM 1047 C C . ASP A 1 131 ? 0.862 -2.494 8.901 1.00 94.69 131 ASP A C 1
ATOM 1049 O O . ASP A 1 131 ? 0.559 -2.946 10.004 1.00 94.69 131 ASP A O 1
ATOM 1053 N N . SER A 1 132 ? 0.205 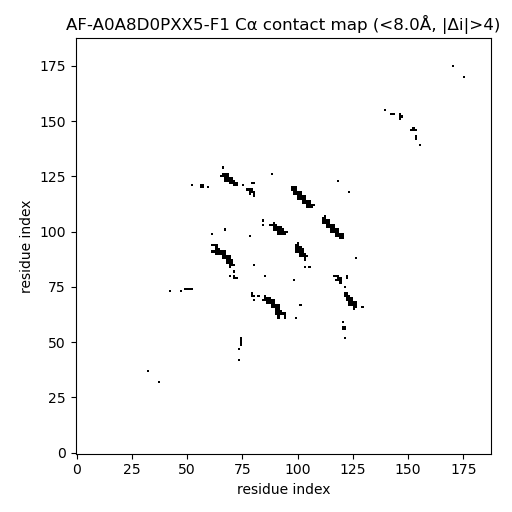-1.465 8.353 1.00 95.12 132 SER A N 1
ATOM 1054 C CA . SER A 1 132 ? -0.910 -0.785 9.030 1.00 95.12 132 SER A CA 1
ATOM 1055 C C . SER A 1 132 ? -2.091 -1.725 9.304 1.00 95.12 132 SER A C 1
ATOM 1057 O O . SER A 1 132 ? -2.736 -1.654 10.351 1.00 95.12 132 SER A O 1
ATOM 1059 N N . PHE A 1 133 ? -2.358 -2.650 8.378 1.00 96.12 133 PHE A N 1
ATOM 1060 C CA . PHE A 1 133 ? -3.394 -3.659 8.539 1.00 96.12 133 PHE A CA 1
ATOM 1061 C C . PHE A 1 133 ? -3.023 -4.658 9.637 1.00 96.12 133 PHE A C 1
ATOM 1063 O O . PHE A 1 133 ? -3.846 -4.921 10.509 1.00 96.12 133 PHE A O 1
ATOM 1070 N N . LEU A 1 134 ? -1.791 -5.176 9.627 1.00 96.06 134 LEU A N 1
ATOM 1071 C CA . LEU A 1 134 ? -1.322 -6.147 10.618 1.00 96.06 134 LEU A CA 1
ATOM 1072 C C . LEU A 1 134 ? -1.283 -5.562 12.035 1.00 96.06 134 LEU A C 1
ATOM 1074 O O . LEU A 1 134 ? -1.676 -6.249 12.974 1.00 96.06 134 LEU A O 1
ATOM 1078 N N . LYS A 1 135 ? -0.867 -4.298 12.193 1.00 96.62 135 LYS A N 1
ATOM 1079 C CA . LYS A 1 135 ? -0.927 -3.588 13.484 1.00 96.62 135 LYS A CA 1
ATOM 1080 C C . LYS A 1 135 ? -2.356 -3.545 14.025 1.00 96.62 135 LYS A C 1
ATOM 1082 O O . LYS A 1 135 ? -2.598 -3.990 15.141 1.00 96.62 135 LYS A O 1
ATOM 1087 N N . ARG A 1 136 ? -3.320 -3.157 13.184 1.00 96.44 136 ARG A N 1
ATOM 1088 C CA . ARG A 1 136 ? -4.738 -3.137 13.568 1.00 96.44 136 ARG A CA 1
ATOM 1089 C C . ARG A 1 136 ? -5.300 -4.520 13.900 1.00 96.44 136 ARG A C 1
ATOM 1091 O O . ARG A 1 136 ? -6.130 -4.621 14.792 1.00 96.44 136 ARG A O 1
ATOM 1098 N N . VAL A 1 137 ? -4.908 -5.572 13.178 1.00 97.50 137 VAL A N 1
ATOM 1099 C CA . VAL A 1 137 ? -5.351 -6.941 13.501 1.00 97.50 137 VAL A CA 1
ATOM 1100 C C . VAL A 1 137 ? -4.920 -7.300 14.921 1.00 97.50 137 VAL A C 1
ATOM 1102 O O . VAL A 1 137 ? -5.764 -7.683 15.721 1.00 97.50 137 VAL A O 1
ATOM 1105 N N . LYS A 1 138 ? -3.650 -7.050 15.266 1.00 97.25 138 LYS A N 1
ATOM 1106 C CA . LYS A 1 138 ? -3.129 -7.288 16.619 1.00 97.25 138 LYS A CA 1
ATOM 1107 C C . LYS A 1 138 ? -3.866 -6.469 17.684 1.00 97.25 138 LYS A C 1
ATOM 1109 O O . LYS A 1 138 ? -4.261 -7.021 18.704 1.00 97.25 138 LYS A O 1
ATOM 1114 N N . GLU A 1 139 ? -4.085 -5.178 17.438 1.00 96.94 139 GLU A N 1
ATOM 1115 C CA . GLU A 1 139 ? -4.834 -4.301 18.352 1.00 96.94 139 GLU A CA 1
ATOM 1116 C C . GLU A 1 139 ? -6.279 -4.777 18.557 1.00 96.94 139 GLU A C 1
ATOM 1118 O O . GLU A 1 139 ? -6.792 -4.764 19.673 1.00 96.94 139 GLU A O 1
ATOM 1123 N N . ASN A 1 140 ? -6.942 -5.219 17.488 1.00 97.31 140 ASN A N 1
ATOM 1124 C CA . ASN A 1 140 ? -8.307 -5.728 17.557 1.00 97.31 140 ASN A CA 1
ATOM 1125 C C . ASN A 1 140 ? -8.384 -7.063 18.303 1.00 97.31 140 ASN A C 1
ATOM 1127 O O . ASN A 1 140 ? -9.311 -7.258 19.087 1.00 97.31 140 ASN A O 1
ATOM 1131 N N . ASP A 1 141 ? -7.427 -7.963 18.082 1.00 96.88 141 ASP A N 1
ATOM 1132 C CA . ASP A 1 141 ? -7.358 -9.244 18.788 1.00 96.88 141 ASP A CA 1
ATOM 1133 C C . ASP A 1 141 ? -7.137 -9.034 20.289 1.00 96.88 141 ASP A C 1
ATOM 1135 O O . ASP A 1 141 ? -7.766 -9.711 21.102 1.00 96.88 141 ASP A O 1
ATOM 1139 N N . GLN A 1 142 ? -6.311 -8.052 20.658 1.00 96.62 142 GLN A N 1
ATOM 1140 C CA . GLN A 1 142 ? -6.100 -7.660 22.050 1.00 96.62 142 GLN A CA 1
ATOM 1141 C C . GLN A 1 142 ? -7.388 -7.111 22.681 1.00 96.62 142 GLN A C 1
ATOM 1143 O O . GLN A 1 142 ? -7.853 -7.639 23.690 1.00 96.62 142 GLN A O 1
ATOM 1148 N N . LYS A 1 143 ? -8.043 -6.138 22.030 1.00 95.88 143 LYS A N 1
ATOM 1149 C CA . LYS A 1 143 ? -9.328 -5.578 22.492 1.00 95.88 143 LYS A CA 1
ATOM 1150 C C . LYS A 1 143 ? -10.413 -6.643 22.633 1.00 95.88 143 LYS A C 1
ATOM 1152 O O . LYS A 1 143 ? -11.229 -6.577 23.545 1.00 95.88 143 LYS A O 1
ATOM 1157 N N . LYS A 1 144 ? -10.432 -7.635 21.739 1.00 96.31 144 LYS A N 1
ATOM 1158 C CA . LYS A 1 144 ? -11.400 -8.736 21.777 1.00 96.31 144 LYS A CA 1
ATOM 1159 C C . LYS A 1 144 ? -11.204 -9.637 22.996 1.00 96.31 144 LYS A C 1
ATOM 1161 O O . LYS A 1 144 ? -12.194 -10.083 23.571 1.00 96.31 144 LYS A O 1
ATOM 1166 N N . LYS A 1 145 ? -9.953 -9.912 23.378 1.00 96.62 145 LYS A N 1
ATOM 1167 C CA . LYS A 1 145 ? -9.633 -10.687 24.586 1.00 96.62 145 LYS A CA 1
ATOM 1168 C C . LYS A 1 145 ? -10.048 -9.928 25.846 1.00 96.62 145 LYS A C 1
ATOM 1170 O O . LYS A 1 145 ? -10.816 -10.464 26.634 1.00 96.62 145 LYS A O 1
ATOM 1175 N N . GLU A 1 146 ? -9.663 -8.659 25.952 1.00 96.06 146 GLU A N 1
ATOM 1176 C CA . GLU A 1 146 ? -10.015 -7.800 27.094 1.00 96.06 146 GLU A CA 1
ATOM 1177 C C . GLU A 1 146 ? -11.532 -7.621 27.254 1.00 96.06 146 GLU A C 1
ATOM 1179 O O . GLU A 1 146 ? -12.058 -7.662 28.364 1.00 96.06 146 GLU A O 1
ATOM 1184 N N . ALA A 1 147 ? -12.255 -7.454 26.144 1.00 95.38 147 ALA A N 1
ATOM 1185 C CA . ALA A 1 147 ? -13.713 -7.364 26.131 1.00 95.38 147 ALA A CA 1
ATOM 1186 C C . ALA A 1 147 ? -14.371 -8.663 26.620 1.00 95.38 147 ALA A C 1
ATOM 1188 O O . ALA A 1 147 ? -15.338 -8.626 27.378 1.00 95.38 147 ALA A O 1
ATOM 1189 N N . LYS A 1 148 ? -13.816 -9.820 26.232 1.00 95.81 148 LYS A N 1
ATOM 1190 C CA . LYS A 1 148 ? -14.301 -11.131 26.675 1.00 95.81 148 LYS A CA 1
ATOM 1191 C C . LYS A 1 148 ? -14.078 -11.345 28.174 1.00 95.81 148 LYS A C 1
ATOM 1193 O O . LYS A 1 148 ? -14.963 -11.878 28.828 1.00 95.81 148 LYS A O 1
ATOM 1198 N N . GLU A 1 149 ? -12.933 -10.920 28.703 1.00 96.00 149 GLU A N 1
ATOM 1199 C CA . GLU A 1 149 ? -12.618 -11.000 30.136 1.00 96.00 149 GLU A CA 1
ATOM 1200 C C . GLU A 1 149 ? -13.513 -10.078 30.975 1.00 96.00 149 GLU A C 1
ATOM 1202 O O . GLU A 1 149 ? -13.995 -10.478 32.029 1.00 96.00 149 GLU A O 1
ATOM 1207 N N . LYS A 1 150 ? -13.787 -8.862 30.486 1.00 95.88 150 LYS A N 1
ATOM 1208 C CA . LYS A 1 150 ? -14.654 -7.880 31.162 1.00 95.88 150 LYS A CA 1
ATOM 1209 C C . LYS A 1 150 ? -16.152 -8.116 30.937 1.00 95.88 150 LYS A C 1
ATOM 1211 O O . LYS A 1 150 ? -16.966 -7.454 31.572 1.00 95.88 150 LYS A O 1
ATOM 1216 N N . GLY A 1 151 ? -16.523 -8.994 30.003 1.00 93.94 151 GLY A N 1
ATOM 1217 C CA . GLY A 1 151 ? -17.913 -9.218 29.591 1.00 93.94 151 GLY A CA 1
ATOM 1218 C C . GLY A 1 151 ? -18.556 -8.035 28.853 1.00 93.94 151 GLY A C 1
ATOM 1219 O O . GLY A 1 151 ? -19.777 -7.982 28.728 1.00 93.94 151 GLY A O 1
ATOM 1220 N N . THR A 1 152 ? -17.765 -7.075 28.365 1.00 94.62 152 THR A N 1
ATOM 1221 C CA . THR A 1 152 ? -18.265 -5.891 27.655 1.00 94.62 152 THR A CA 1
ATOM 1222 C C . THR A 1 152 ? -18.260 -6.108 26.145 1.00 94.62 152 THR A C 1
ATOM 1224 O O . THR A 1 152 ? -17.412 -6.805 25.590 1.00 94.62 152 THR A O 1
ATOM 1227 N N . TRP A 1 153 ? -19.215 -5.501 25.441 1.00 92.56 153 TRP A N 1
ATOM 1228 C CA . TRP A 1 153 ? -19.246 -5.540 23.980 1.00 92.56 153 TRP A CA 1
ATOM 1229 C C . TRP A 1 153 ? -18.438 -4.378 23.388 1.00 92.56 153 TRP A C 1
ATOM 1231 O O . TRP A 1 153 ? -18.586 -3.233 23.811 1.00 92.56 153 TRP A O 1
ATOM 1241 N N . VAL A 1 154 ? -17.594 -4.659 22.388 1.00 94.75 154 VAL A N 1
ATOM 1242 C CA . VAL A 1 154 ? -16.731 -3.660 21.732 1.00 94.75 154 VAL A CA 1
ATOM 1243 C C . VAL A 1 154 ? -16.928 -3.682 20.218 1.00 94.75 154 VAL A C 1
ATOM 1245 O O . VAL A 1 154 ? -16.855 -4.735 19.581 1.00 94.75 154 VAL A O 1
ATOM 1248 N N . GLN A 1 155 ? -17.090 -2.499 19.620 1.00 94.25 155 GLN A N 1
ATOM 1249 C CA . GLN A 1 155 ? -17.143 -2.335 18.169 1.00 94.25 155 GLN A CA 1
ATOM 1250 C C . GLN A 1 155 ? -15.731 -2.365 17.557 1.00 94.25 155 GLN A C 1
ATOM 1252 O O . GLN A 1 155 ? -14.911 -1.484 17.801 1.00 94.25 155 GLN A O 1
ATOM 1257 N N . LEU A 1 156 ? -15.445 -3.367 16.719 1.00 94.94 156 LEU A N 1
ATOM 1258 C CA . LEU A 1 156 ? -14.122 -3.560 16.090 1.00 94.94 156 LEU A CA 1
ATOM 1259 C C . LEU A 1 156 ? -14.042 -3.044 14.643 1.00 94.94 156 LEU A C 1
ATOM 1261 O O . LEU A 1 156 ? -12.952 -2.920 14.068 1.00 94.94 156 LEU A O 1
ATOM 1265 N N . LYS A 1 157 ? -15.197 -2.801 14.016 1.00 95.06 157 LYS A N 1
ATOM 1266 C CA . LYS A 1 157 ? -15.279 -2.305 12.638 1.00 95.06 157 LYS A CA 1
ATOM 1267 C C . LYS A 1 157 ? -14.994 -0.804 12.606 1.00 95.06 157 LYS A C 1
ATOM 1269 O O . LYS A 1 157 ? -15.436 -0.061 13.475 1.00 95.06 157 LYS A O 1
ATOM 1274 N N . ARG A 1 158 ? -14.268 -0.363 11.575 1.00 94.31 158 ARG A N 1
ATOM 1275 C CA . ARG A 1 158 ? -14.042 1.065 11.313 1.00 94.31 158 ARG A CA 1
ATOM 1276 C C . ARG A 1 158 ? -15.352 1.706 10.862 1.00 94.31 158 ARG A C 1
ATOM 1278 O O . ARG A 1 158 ? -16.072 1.089 10.080 1.00 94.31 158 ARG A O 1
ATOM 1285 N N . GLN A 1 159 ? -15.598 2.930 11.309 1.00 94.19 159 GLN A N 1
ATOM 1286 C CA . GLN A 1 159 ? -16.690 3.767 10.823 1.00 94.19 159 GLN A CA 1
ATOM 1287 C C . GLN A 1 159 ? -16.127 4.882 9.930 1.00 94.19 159 GLN A C 1
ATOM 1289 O O . GLN A 1 159 ? -14.973 5.279 10.128 1.00 94.19 159 GLN A O 1
ATOM 1294 N N . PRO A 1 160 ? -16.885 5.355 8.925 1.00 96.31 160 PRO A N 1
ATOM 1295 C CA . PRO A 1 160 ? -16.544 6.584 8.218 1.00 96.31 160 PRO A CA 1
ATOM 1296 C C . PRO A 1 160 ? -16.584 7.779 9.178 1.00 96.31 160 PRO A C 1
ATOM 1298 O O . PRO A 1 160 ? -17.081 7.668 10.299 1.00 96.31 160 PRO A O 1
ATOM 1301 N N . ALA A 1 161 ? -16.054 8.922 8.738 1.00 96.31 161 ALA A N 1
ATOM 1302 C CA . ALA A 1 161 ? -16.136 10.149 9.520 1.00 96.31 161 ALA A CA 1
ATOM 1303 C C . ALA A 1 161 ? -17.618 10.489 9.784 1.00 96.31 161 ALA A C 1
ATOM 1305 O O . ALA A 1 161 ? -18.364 10.658 8.814 1.00 96.31 161 ALA A O 1
ATOM 1306 N N . PRO A 1 162 ? -18.061 10.545 11.054 1.00 95.19 162 PRO A N 1
ATOM 1307 C CA . PRO A 1 162 ? -19.421 10.952 11.369 1.00 95.19 162 PRO A CA 1
ATOM 1308 C C . PRO A 1 162 ? -19.593 12.462 11.130 1.00 95.19 162 PRO A C 1
ATOM 1310 O O . PRO A 1 162 ? -18.597 13.193 11.045 1.00 95.19 162 PRO A O 1
ATOM 1313 N N . PRO A 1 163 ?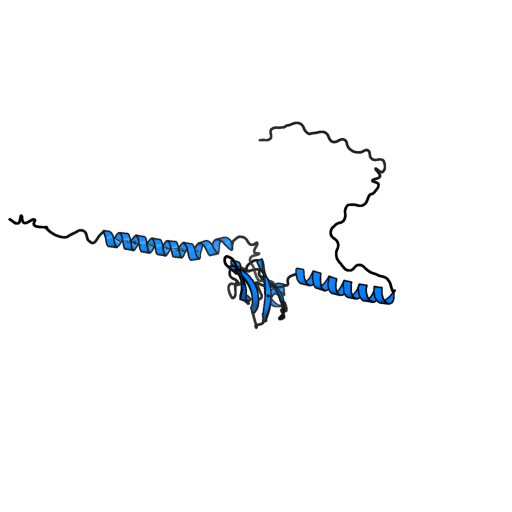 -20.841 12.954 11.042 1.00 97.00 163 PRO A N 1
ATOM 1314 C CA . PRO A 1 163 ? -21.116 14.382 11.142 1.00 97.00 163 PRO A CA 1
ATOM 1315 C C . PRO A 1 163 ? -20.462 14.969 12.395 1.00 97.00 163 PRO A C 1
ATOM 1317 O O . PRO A 1 163 ? -20.373 14.300 13.426 1.00 97.00 163 PRO A O 1
ATOM 1320 N N . ARG A 1 164 ? -19.991 16.217 12.301 1.00 94.75 164 ARG A N 1
ATOM 1321 C CA . ARG A 1 164 ? -19.430 16.908 13.467 1.00 94.75 164 ARG A CA 1
ATOM 1322 C C . ARG A 1 164 ? -20.506 17.007 14.542 1.00 94.75 164 ARG A C 1
ATOM 1324 O O . ARG A 1 164 ? -21.633 17.398 14.250 1.00 94.75 164 ARG A O 1
ATOM 1331 N N . GLU A 1 165 ? -20.142 16.662 15.768 1.00 94.50 165 GLU A N 1
ATOM 1332 C CA . GLU A 1 165 ? -21.043 16.785 16.906 1.00 94.50 165 GLU A CA 1
ATOM 1333 C C . GLU A 1 165 ? -21.332 18.263 17.202 1.00 94.50 165 GLU A C 1
ATOM 1335 O O . GLU A 1 165 ? -20.500 19.152 16.958 1.00 94.50 165 GLU A O 1
ATOM 1340 N N . ALA A 1 166 ? -22.535 18.525 17.715 1.00 95.88 166 ALA A N 1
ATOM 1341 C CA . ALA A 1 166 ? -22.912 19.851 18.172 1.00 95.88 166 ALA A CA 1
ATOM 1342 C C . ALA A 1 166 ? -21.966 20.272 19.303 1.00 95.88 166 ALA A C 1
ATOM 1344 O O . ALA A 1 166 ? -21.821 19.569 20.302 1.00 95.88 166 ALA A O 1
ATOM 1345 N N . HIS A 1 167 ? -21.310 21.416 19.138 1.00 95.19 167 HIS A N 1
ATOM 1346 C CA . HIS A 1 167 ? -20.420 21.976 20.144 1.00 95.19 167 HIS A CA 1
ATOM 1347 C C . HIS A 1 167 ? -20.649 23.477 20.252 1.00 95.19 167 HIS A C 1
ATOM 1349 O O . HIS A 1 167 ? -21.003 24.145 19.280 1.00 95.19 167 HIS A O 1
ATOM 1355 N N . PHE A 1 168 ? -20.434 24.006 21.451 1.00 94.19 168 PHE A N 1
ATOM 1356 C CA . PHE A 1 168 ? -20.520 25.435 21.704 1.00 94.19 168 PHE A CA 1
ATOM 1357 C C . PHE A 1 168 ? -19.157 26.077 21.462 1.00 94.19 168 PHE A C 1
ATOM 1359 O O . PHE A 1 168 ? -18.173 25.719 22.111 1.00 94.19 168 PHE A O 1
ATOM 1366 N N . VAL A 1 169 ? -19.104 27.045 20.551 1.00 93.06 169 VAL A N 1
ATOM 1367 C CA . VAL A 1 169 ? -17.919 27.883 20.348 1.00 93.06 169 VAL A CA 1
ATOM 1368 C C . VAL A 1 169 ? -18.046 29.101 21.257 1.00 93.06 169 VAL A C 1
ATOM 1370 O O . VAL A 1 169 ? -18.970 29.895 21.109 1.00 93.06 169 VAL A O 1
ATOM 1373 N N . ARG A 1 170 ? -17.137 29.233 22.227 1.00 92.38 170 ARG A N 1
ATOM 1374 C CA . ARG A 1 170 ? -17.063 30.403 23.112 1.00 92.38 170 ARG A CA 1
ATOM 1375 C C . ARG A 1 170 ? -16.050 31.396 22.559 1.00 92.38 170 ARG A C 1
ATOM 1377 O O . ARG A 1 170 ? -14.922 31.015 22.264 1.00 92.38 170 ARG A O 1
ATOM 1384 N N . THR A 1 171 ? -16.426 32.666 22.484 1.00 86.56 171 THR A N 1
ATOM 1385 C CA . THR A 1 171 ? -15.591 33.716 21.882 1.00 86.56 171 THR A CA 1
ATOM 1386 C C . THR A 1 171 ? -14.548 34.303 22.842 1.00 86.56 171 THR A C 1
ATOM 1388 O O . THR A 1 171 ? -13.735 35.114 22.425 1.00 86.56 171 THR A O 1
ATOM 1391 N N . ASN A 1 172 ? -14.515 33.868 24.113 1.00 86.94 172 ASN A N 1
ATOM 1392 C CA . ASN A 1 172 ? -13.527 34.253 25.140 1.00 86.94 172 ASN A CA 1
ATOM 1393 C C . ASN A 1 172 ? -13.152 35.753 25.120 1.00 86.94 172 ASN A C 1
ATOM 1395 O O . ASN A 1 172 ? -11.975 36.105 25.169 1.00 86.94 172 ASN A O 1
ATOM 1399 N N . GLY A 1 173 ? -14.159 36.627 25.006 1.00 85.38 173 GLY A N 1
ATOM 1400 C CA . GLY A 1 173 ? -13.985 38.083 25.007 1.00 85.38 173 GLY A CA 1
ATOM 1401 C C . GLY A 1 173 ? -13.444 38.697 23.710 1.00 85.38 173 GLY A C 1
ATOM 1402 O O . GLY A 1 173 ? -13.254 39.905 23.665 1.00 85.38 173 GLY A O 1
ATOM 1403 N N . LYS A 1 174 ? -13.201 37.904 22.661 1.00 87.81 174 LYS A N 1
ATOM 1404 C CA . LYS A 1 174 ? -12.902 38.409 21.316 1.00 87.81 174 LYS A CA 1
ATOM 1405 C C . LYS A 1 174 ? -14.202 38.556 20.543 1.00 87.81 174 LYS A C 1
ATOM 1407 O O . LYS A 1 174 ? -15.049 37.671 20.602 1.00 87.81 174 LYS A O 1
ATOM 1412 N N . GLU A 1 175 ? -14.361 39.650 19.821 1.00 87.81 175 GLU A N 1
ATOM 1413 C CA . GLU A 1 175 ? -15.496 39.819 18.918 1.00 87.81 175 GLU A CA 1
ATOM 1414 C C . GLU A 1 175 ? -15.218 39.102 17.586 1.00 87.81 175 GLU A C 1
ATOM 1416 O O . GLU A 1 175 ? -14.052 38.970 17.196 1.00 87.81 175 GLU A O 1
ATOM 1421 N N . PRO A 1 176 ? -16.247 38.573 16.898 1.00 93.25 176 PRO A N 1
ATOM 1422 C CA . PRO A 1 176 ? -16.079 38.022 15.560 1.00 93.25 176 PRO A CA 1
ATOM 1423 C C . PRO A 1 176 ? -15.617 39.124 14.606 1.00 93.25 176 PRO A C 1
ATOM 1425 O O . PRO A 1 176 ? -16.228 40.187 14.546 1.00 93.25 176 PRO A O 1
ATOM 1428 N N . GLU A 1 177 ? -14.552 38.862 13.854 1.00 90.94 177 GLU A N 1
ATOM 1429 C CA . GLU A 1 177 ? -14.042 39.814 12.872 1.00 90.94 177 GLU A CA 1
ATOM 1430 C C . GLU A 1 177 ? -15.016 39.936 11.694 1.00 90.94 177 GLU A C 1
ATOM 1432 O O . GLU A 1 177 ? -15.422 38.934 11.096 1.00 90.94 177 GLU A O 1
ATOM 1437 N N . LEU A 1 178 ? -15.396 41.172 11.369 1.00 93.44 178 LEU A N 1
ATOM 1438 C CA . LEU A 1 178 ? -16.180 41.476 10.181 1.00 93.44 178 LEU A CA 1
ATOM 1439 C C . LEU A 1 178 ? -15.239 41.507 8.975 1.00 93.44 178 LEU A C 1
ATOM 1441 O O . LEU A 1 178 ? -14.348 42.347 8.901 1.00 93.44 178 LEU A O 1
ATOM 1445 N N . LEU A 1 179 ? -15.440 40.589 8.034 1.00 93.62 179 LEU A N 1
ATOM 1446 C CA . LEU A 1 179 ? -14.687 40.555 6.784 1.00 93.62 179 LEU A CA 1
ATOM 1447 C C . LEU A 1 179 ? -15.478 41.265 5.683 1.00 93.62 179 LEU A C 1
ATOM 1449 O O . LEU A 1 179 ? -16.640 40.932 5.443 1.00 93.62 179 LEU A O 1
ATOM 1453 N N . GLU A 1 180 ? -14.833 42.203 4.992 1.00 93.62 180 GLU A N 1
ATOM 1454 C CA . GLU A 1 180 ? -15.406 42.935 3.860 1.00 93.62 180 GLU A CA 1
ATOM 1455 C C . GLU A 1 180 ? -14.846 42.418 2.524 1.00 93.62 180 GLU A C 1
ATOM 1457 O O . GLU A 1 180 ? -13.684 41.999 2.453 1.00 93.62 180 GLU A O 1
ATOM 1462 N N . PRO A 1 181 ? -15.652 42.409 1.446 1.00 94.94 181 PRO A N 1
ATOM 1463 C CA . PRO A 1 181 ? -15.166 42.039 0.127 1.00 94.94 181 PRO A CA 1
ATOM 1464 C C . PRO A 1 181 ? -14.136 43.060 -0.365 1.00 94.94 181 PRO A C 1
ATOM 1466 O O . PRO A 1 181 ? -14.382 44.264 -0.368 1.00 94.94 181 PRO A O 1
ATOM 1469 N N . ILE A 1 182 ? -12.989 42.560 -0.824 1.00 92.62 182 ILE A N 1
ATOM 1470 C CA . ILE A 1 182 ? -11.931 43.393 -1.402 1.00 92.62 182 ILE A CA 1
ATOM 1471 C C . ILE A 1 182 ? -12.438 43.978 -2.735 1.00 92.62 182 ILE A C 1
ATOM 1473 O O . ILE A 1 182 ? -13.046 43.240 -3.522 1.00 92.62 182 ILE A O 1
ATOM 1477 N N . PRO A 1 183 ? -12.211 45.275 -3.015 1.00 91.62 183 PRO A N 1
ATOM 1478 C CA . PRO A 1 183 ? -12.574 45.872 -4.294 1.00 91.62 183 PRO A CA 1
ATOM 1479 C C . PRO A 1 183 ? -11.801 45.238 -5.458 1.00 91.62 183 PRO A C 1
ATOM 1481 O O . PRO A 1 183 ? -10.703 44.711 -5.300 1.00 91.62 183 PRO A O 1
ATOM 1484 N N . TYR A 1 184 ? -12.393 45.287 -6.652 1.00 90.69 184 TYR A N 1
ATOM 1485 C CA . TYR A 1 184 ? -11.752 44.775 -7.860 1.00 90.69 184 TYR A CA 1
ATOM 1486 C C . TYR A 1 184 ? -10.534 45.626 -8.236 1.00 90.69 184 TYR A C 1
ATOM 1488 O O . TYR A 1 184 ? -10.664 46.823 -8.489 1.00 90.69 184 TYR A O 1
ATOM 1496 N N . GLU A 1 185 ? -9.375 44.981 -8.347 1.00 85.69 185 GLU A N 1
ATOM 1497 C CA . GLU A 1 185 ? -8.141 45.576 -8.853 1.00 85.69 185 GLU A CA 1
ATOM 1498 C C . GLU A 1 185 ? -7.627 44.765 -10.045 1.00 85.69 185 GLU A C 1
ATOM 1500 O O . GLU A 1 185 ? -7.568 43.533 -10.011 1.00 85.69 185 GLU A O 1
ATOM 1505 N N . PHE A 1 186 ? -7.248 45.460 -11.118 1.00 80.88 186 PHE A N 1
ATOM 1506 C CA . PHE A 1 186 ? -6.610 44.832 -12.268 1.00 80.88 186 PHE A CA 1
ATOM 1507 C C . PHE A 1 186 ? -5.111 44.674 -11.988 1.00 80.88 186 PHE A C 1
ATOM 1509 O O . PHE A 1 186 ? -4.367 45.652 -12.025 1.00 80.88 186 PHE A O 1
ATOM 1516 N N . MET A 1 187 ? -4.672 43.448 -11.697 1.00 79.19 187 MET A N 1
ATOM 1517 C CA . MET A 1 187 ? -3.253 43.116 -11.537 1.00 79.19 187 MET A CA 1
ATOM 1518 C C . MET A 1 187 ? -2.697 42.585 -12.866 1.00 79.19 187 MET A C 1
ATOM 1520 O O . MET A 1 187 ? -3.162 41.552 -13.353 1.00 79.19 187 MET A O 1
ATOM 1524 N N . ALA A 1 188 ? -1.733 43.311 -13.444 1.00 71.38 188 ALA A N 1
ATOM 1525 C CA . ALA A 1 188 ? -0.981 42.947 -14.650 1.00 71.38 188 ALA A CA 1
ATOM 1526 C C . ALA A 1 188 ? 0.414 42.415 -14.302 1.00 71.38 188 ALA A C 1
ATOM 1528 O O . ALA A 1 188 ? 1.009 42.936 -13.331 1.00 71.38 188 ALA A O 1
#

Radius of gyration: 33.58 Å; Cα contacts (8 Å, |Δi|>4): 165; chains: 1; bounding box: 49×62×123 Å

InterPro domains:
  IPR001147 Large ribosomal subunit protein eL21 [PF01157] (50-129)
  IPR001147 Large ribosomal subunit protein eL21 [PTHR20981] (50-188)
  IPR008991 Translation protein SH3-like domain superfamily [SSF50104] (50-128)
  IPR018259 Large ribosomal subunit protein eL21, conserved site [PS01171] (65-90)
  IPR036948 Large ribosomal subunit protein eL21 superfamily [G3DSA:2.30.30.70] (46-126)

Organism: Sus scrofa (NCBI:txid9823)